Protein AF-A0A2V8REH4-F1 (afdb_monomer)

Radius of gyration: 30.04 Å; Cα contacts (8 Å, |Δi|>4): 243; chains: 1; bounding box: 52×35×110 Å

Mean predicted aligned error: 17.37 Å

Structure (mmCIF, N/CA/C/O backbone):
data_AF-A0A2V8REH4-F1
#
_entry.id   AF-A0A2V8REH4-F1
#
loop_
_atom_site.group_PDB
_atom_site.id
_atom_site.type_symbol
_atom_site.label_atom_id
_atom_site.label_alt_id
_atom_site.label_comp_id
_atom_site.label_asym_id
_atom_site.label_entity_id
_atom_site.label_seq_id
_atom_site.pdbx_PDB_ins_code
_atom_site.Cartn_x
_atom_site.Cartn_y
_atom_site.Cartn_z
_atom_site.occupancy
_atom_site.B_iso_or_equiv
_atom_site.auth_seq_id
_atom_site.auth_comp_id
_atom_site.auth_asym_id
_atom_site.auth_atom_id
_atom_site.pdbx_PDB_model_num
ATOM 1 N N . MET A 1 1 ? 18.907 20.338 0.419 1.00 55.88 1 MET A N 1
ATOM 2 C CA . MET A 1 1 ? 18.491 21.280 -0.651 1.00 55.88 1 MET A CA 1
ATOM 3 C C . MET A 1 1 ? 19.661 21.958 -1.366 1.00 55.88 1 MET A C 1
ATOM 5 O O . MET A 1 1 ? 19.654 21.938 -2.586 1.00 55.88 1 MET A O 1
ATOM 9 N N . LYS A 1 2 ? 20.664 22.532 -0.677 1.00 63.12 2 LYS A N 1
ATOM 10 C CA . LYS A 1 2 ? 21.789 23.219 -1.352 1.00 63.12 2 LYS A CA 1
ATOM 11 C C . LYS A 1 2 ? 22.634 22.291 -2.247 1.00 63.12 2 LYS A C 1
ATOM 13 O O . LYS A 1 2 ? 22.882 22.628 -3.396 1.00 63.12 2 LYS A O 1
ATOM 18 N N . GLU A 1 3 ? 22.959 21.090 -1.769 1.00 66.69 3 GLU A N 1
ATOM 19 C CA . GLU A 1 3 ? 23.756 20.107 -2.529 1.00 66.69 3 GLU A CA 1
ATOM 20 C C . GLU A 1 3 ? 23.045 19.586 -3.792 1.00 66.69 3 GLU A C 1
ATOM 22 O O . GLU A 1 3 ? 23.675 19.345 -4.818 1.00 66.69 3 GLU A O 1
ATOM 27 N N . THR A 1 4 ? 21.714 19.472 -3.759 1.00 69.62 4 THR A N 1
ATOM 28 C CA . THR A 1 4 ? 20.909 19.018 -4.904 1.00 69.62 4 THR A CA 1
ATOM 29 C C . THR A 1 4 ? 20.924 20.037 -6.046 1.00 69.62 4 THR A C 1
ATOM 31 O O . THR A 1 4 ? 21.003 19.665 -7.214 1.00 69.62 4 THR A O 1
ATOM 34 N N . VAL A 1 5 ? 20.881 21.333 -5.716 1.00 73.44 5 VAL A N 1
ATOM 35 C CA . VAL A 1 5 ? 20.917 22.419 -6.708 1.00 73.44 5 VAL A CA 1
ATOM 36 C C . VAL A 1 5 ? 22.293 22.504 -7.372 1.00 73.44 5 VAL A C 1
ATOM 38 O O . VAL A 1 5 ? 22.376 22.681 -8.586 1.00 73.44 5 VAL A O 1
ATOM 41 N N . GLU A 1 6 ? 23.371 22.314 -6.608 1.00 71.75 6 GLU A N 1
ATOM 42 C CA . GLU A 1 6 ? 24.739 22.310 -7.141 1.00 71.75 6 GLU A CA 1
ATOM 43 C C . GLU A 1 6 ? 24.958 21.160 -8.139 1.00 71.75 6 GLU A C 1
ATOM 45 O O . GLU A 1 6 ? 25.521 21.375 -9.215 1.00 71.75 6 GLU A O 1
ATOM 50 N N . TRP A 1 7 ? 24.418 19.972 -7.848 1.00 79.56 7 TRP A N 1
ATOM 51 C CA . TRP A 1 7 ? 24.477 18.823 -8.757 1.00 79.56 7 TRP A CA 1
ATOM 52 C C . TRP A 1 7 ? 23.720 19.051 -10.069 1.00 79.56 7 TRP A C 1
ATOM 54 O O . TRP A 1 7 ? 24.237 18.751 -11.147 1.00 79.56 7 TRP A O 1
ATOM 64 N N . ILE A 1 8 ? 22.515 19.624 -10.000 1.00 76.94 8 ILE A N 1
ATOM 65 C CA . ILE A 1 8 ? 21.709 19.931 -11.191 1.00 76.94 8 ILE A CA 1
ATOM 66 C C . ILE A 1 8 ? 22.435 20.946 -12.083 1.00 76.94 8 ILE A C 1
ATOM 68 O O . ILE A 1 8 ? 22.536 20.743 -13.295 1.00 76.94 8 ILE A O 1
ATOM 72 N N . CYS A 1 9 ? 22.998 22.003 -11.493 1.00 76.50 9 CYS A N 1
ATOM 73 C CA . CYS A 1 9 ? 23.773 23.002 -12.227 1.00 76.50 9 CYS A CA 1
ATOM 74 C C . CYS A 1 9 ? 25.009 22.392 -12.904 1.00 76.50 9 CYS A C 1
ATOM 76 O O . CYS A 1 9 ? 25.309 22.739 -14.048 1.00 76.50 9 CYS A O 1
ATOM 78 N N . PHE A 1 10 ? 25.697 21.457 -12.241 1.00 77.25 10 PHE A N 1
ATOM 79 C CA . PHE A 1 10 ? 26.863 20.780 -12.809 1.00 77.25 10 PHE A CA 1
ATOM 80 C C . PHE A 1 10 ? 26.495 19.902 -14.014 1.00 77.25 10 PHE A C 1
ATOM 82 O O . PHE A 1 10 ? 27.164 19.955 -15.047 1.00 77.25 10 PHE A O 1
ATOM 89 N N . VAL A 1 11 ? 25.393 19.148 -13.927 1.00 80.62 11 VAL A N 1
ATOM 90 C CA . VAL A 1 11 ? 24.914 18.290 -15.025 1.00 80.62 11 VAL A CA 1
ATOM 91 C C . VAL A 1 11 ? 24.470 19.124 -16.228 1.00 80.62 11 VAL A C 1
ATOM 93 O O . VAL A 1 11 ? 24.891 18.850 -17.353 1.00 80.62 11 VAL A O 1
ATOM 96 N N . ILE A 1 12 ? 23.674 20.174 -16.007 1.00 81.69 12 ILE A N 1
ATOM 97 C CA . ILE A 1 12 ? 23.216 21.062 -17.086 1.00 81.69 12 ILE A CA 1
ATOM 98 C C . ILE A 1 12 ? 24.411 21.776 -17.732 1.00 81.69 12 ILE A C 1
ATOM 100 O O . ILE A 1 12 ? 24.522 21.799 -18.959 1.00 81.69 12 ILE A O 1
ATOM 104 N N . GLY A 1 13 ? 25.337 22.301 -16.924 1.00 84.12 13 GLY A N 1
ATOM 105 C CA . GLY A 1 13 ? 26.559 22.939 -17.414 1.00 84.12 13 GLY A CA 1
ATOM 106 C C . GLY A 1 13 ? 27.416 21.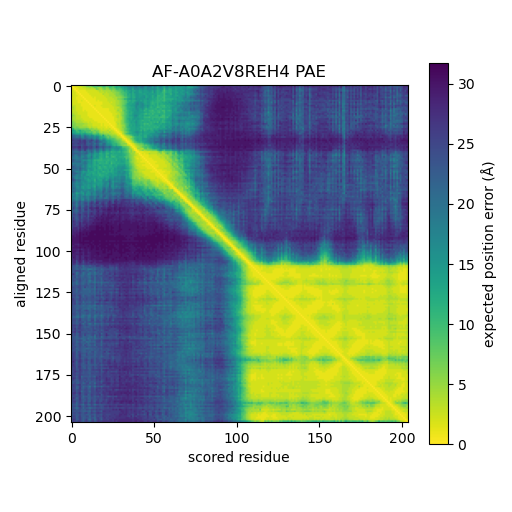994 -18.260 1.00 84.12 13 GLY A C 1
ATOM 107 O O . GLY A 1 13 ? 27.853 22.368 -19.349 1.00 84.12 13 GLY A O 1
ATOM 108 N N . GLY A 1 14 ? 27.587 20.745 -17.815 1.00 82.31 14 GLY A N 1
ATOM 109 C CA . GLY A 1 14 ? 28.322 19.717 -18.553 1.00 82.31 14 GLY A CA 1
ATOM 110 C C . GLY A 1 14 ? 27.699 19.390 -19.913 1.00 82.31 14 GLY A C 1
ATOM 111 O O . GLY A 1 14 ? 28.412 19.329 -20.916 1.00 82.31 14 GLY A O 1
ATOM 112 N N . ILE A 1 15 ? 26.369 19.249 -19.977 1.00 81.81 15 ILE A N 1
ATOM 113 C CA . ILE A 1 15 ? 25.643 18.982 -21.231 1.00 81.81 15 ILE A CA 1
ATOM 114 C C . ILE A 1 15 ? 25.803 20.148 -22.216 1.00 81.81 15 ILE A C 1
ATOM 116 O O . ILE A 1 15 ? 26.080 19.925 -23.398 1.00 81.81 15 ILE A O 1
ATOM 120 N N . LEU A 1 16 ? 25.677 21.391 -21.741 1.00 80.62 16 LEU A N 1
ATOM 121 C CA . LEU A 1 16 ? 25.817 22.577 -22.588 1.00 80.62 16 LEU A CA 1
ATOM 122 C C . LEU A 1 16 ? 27.232 22.695 -23.167 1.00 80.62 16 LEU A C 1
ATOM 124 O O . LEU A 1 16 ? 27.380 22.887 -24.375 1.00 80.62 16 LEU A O 1
ATOM 128 N N . ILE A 1 17 ? 28.270 22.492 -22.350 1.00 80.12 17 ILE A N 1
ATOM 129 C CA . ILE A 1 17 ? 29.665 22.516 -22.816 1.00 80.12 17 ILE A CA 1
ATOM 130 C C . ILE A 1 17 ? 29.908 21.409 -23.848 1.00 80.12 17 ILE A C 1
ATOM 132 O O . ILE A 1 17 ? 30.463 21.674 -24.916 1.00 80.12 17 ILE A O 1
ATOM 136 N N . LEU A 1 18 ? 29.443 20.186 -23.578 1.00 82.12 18 LEU A N 1
ATOM 137 C CA . LEU A 1 18 ? 29.606 19.058 -24.494 1.00 82.12 18 LEU A CA 1
ATOM 138 C C . LEU A 1 18 ? 28.933 19.326 -25.850 1.00 82.12 18 LEU A C 1
ATOM 140 O O . LEU A 1 18 ? 29.527 19.066 -26.898 1.00 82.12 18 LEU A O 1
ATOM 144 N N . SER A 1 19 ? 27.727 19.903 -25.842 1.00 79.81 19 SER A N 1
ATOM 145 C CA . SER A 1 19 ? 27.003 20.257 -27.068 1.00 79.81 19 SER A CA 1
ATOM 146 C C . SER A 1 19 ? 27.724 21.331 -27.896 1.00 79.81 19 SER A C 1
ATOM 148 O O . SER A 1 19 ? 27.814 21.207 -29.122 1.00 79.81 19 SER A O 1
ATOM 150 N N . ALA A 1 20 ? 28.322 22.336 -27.248 1.00 74.25 20 ALA A N 1
ATOM 151 C CA . ALA A 1 20 ? 29.109 23.370 -27.918 1.00 74.25 20 ALA A CA 1
ATOM 152 C C . ALA A 1 20 ? 30.390 22.798 -28.553 1.00 74.25 20 ALA A C 1
ATOM 154 O O . ALA A 1 20 ? 30.701 23.108 -29.706 1.00 74.25 20 ALA A O 1
ATOM 155 N N . VAL A 1 21 ? 31.097 21.914 -27.839 1.00 77.75 21 VAL A N 1
ATOM 156 C CA . VAL A 1 21 ? 32.306 21.239 -28.342 1.00 77.75 21 VAL A CA 1
ATOM 157 C C . VAL A 1 21 ? 31.979 20.349 -29.541 1.00 77.75 21 VAL A C 1
ATOM 159 O O . VAL A 1 21 ? 32.640 20.452 -30.575 1.00 77.75 21 VAL A O 1
ATOM 162 N N . LEU A 1 22 ? 30.925 19.531 -29.452 1.00 78.94 22 LEU A N 1
ATOM 163 C CA . LEU A 1 22 ? 30.465 18.696 -30.566 1.00 78.94 22 LEU A CA 1
ATOM 164 C C . LEU A 1 22 ? 30.119 19.548 -31.789 1.00 78.94 22 LEU A C 1
ATOM 166 O O . LEU A 1 22 ? 30.574 19.251 -32.892 1.00 78.94 22 LEU A O 1
ATOM 170 N N . THR A 1 23 ? 29.387 20.648 -31.596 1.00 74.81 23 THR A N 1
ATOM 171 C CA . THR A 1 23 ? 29.024 21.565 -32.687 1.00 74.81 23 THR A CA 1
ATOM 172 C C . THR A 1 23 ? 30.264 22.143 -33.370 1.00 74.81 23 THR A C 1
ATOM 174 O O . THR A 1 23 ? 30.321 22.186 -34.599 1.00 74.81 23 THR A O 1
ATOM 177 N N . HIS A 1 24 ? 31.288 22.530 -32.604 1.00 72.44 24 HIS A N 1
ATOM 178 C CA . HIS A 1 24 ? 32.550 23.015 -33.162 1.00 72.44 24 HIS A CA 1
ATOM 179 C C . HIS A 1 24 ? 33.311 21.936 -33.940 1.00 72.44 24 HIS A C 1
ATOM 181 O O . HIS A 1 24 ? 33.759 22.204 -35.054 1.00 72.44 24 HIS A O 1
ATOM 187 N N . ILE A 1 25 ? 33.410 20.715 -33.407 1.00 71.69 25 ILE A N 1
ATOM 188 C CA . ILE A 1 25 ? 34.081 19.593 -34.083 1.00 71.69 25 ILE A CA 1
ATOM 189 C C . ILE A 1 25 ? 33.375 19.252 -35.402 1.00 71.69 25 ILE A C 1
ATOM 191 O O . ILE A 1 25 ? 34.034 19.072 -36.428 1.00 71.69 25 ILE A O 1
ATOM 195 N N . PHE A 1 26 ? 32.040 19.217 -35.413 1.00 70.81 26 PHE A N 1
ATOM 196 C CA . PHE A 1 26 ? 31.277 18.977 -36.639 1.00 70.81 26 PHE A CA 1
ATOM 197 C C . PHE A 1 26 ? 31.441 20.112 -37.651 1.00 70.81 26 PHE A C 1
ATOM 199 O O . PHE A 1 26 ? 31.611 19.845 -38.837 1.00 70.81 26 PHE A O 1
ATOM 206 N N . LYS A 1 27 ? 31.458 21.373 -37.205 1.00 66.38 27 LYS A N 1
ATOM 207 C CA . LYS A 1 27 ? 31.633 22.528 -38.096 1.00 66.38 27 LYS A CA 1
ATOM 208 C C . LYS A 1 27 ? 33.024 22.562 -38.740 1.00 66.38 27 LYS A C 1
ATOM 210 O O . LYS A 1 27 ? 33.133 22.899 -39.914 1.00 66.38 27 LYS A O 1
ATOM 215 N N . ILE A 1 28 ? 34.064 22.165 -38.001 1.00 63.22 28 ILE A N 1
ATOM 216 C CA . ILE A 1 28 ? 35.443 22.083 -38.508 1.00 63.22 28 ILE A CA 1
ATOM 217 C C . ILE A 1 28 ? 35.589 20.937 -39.519 1.00 63.22 28 ILE A C 1
ATOM 219 O O . ILE A 1 28 ? 36.204 21.126 -40.564 1.00 63.22 28 ILE A O 1
ATOM 223 N N . ASN A 1 29 ? 34.977 19.778 -39.261 1.00 56.97 29 ASN A N 1
ATOM 224 C CA . ASN A 1 29 ? 35.096 18.617 -40.151 1.00 56.97 29 ASN A CA 1
ATOM 225 C C . ASN A 1 29 ? 34.167 18.665 -41.378 1.00 56.97 29 ASN A C 1
ATOM 227 O O . ASN A 1 29 ? 34.465 18.032 -42.386 1.00 56.97 29 ASN A O 1
ATOM 231 N N . LEU A 1 30 ? 33.059 19.414 -41.327 1.00 55.19 30 LEU A N 1
ATOM 232 C CA . LEU A 1 30 ? 32.113 19.542 -42.448 1.00 55.19 30 LEU A CA 1
ATOM 233 C C . LEU A 1 30 ? 32.359 20.787 -43.315 1.00 55.19 30 LEU A C 1
ATOM 235 O O . LEU A 1 30 ? 31.907 20.831 -44.455 1.00 55.19 30 LEU A O 1
ATOM 239 N N . GLY A 1 31 ? 33.099 21.784 -42.819 1.00 51.28 31 GLY A N 1
ATOM 240 C CA . GLY A 1 31 ? 33.379 23.029 -43.544 1.00 51.28 31 GLY A CA 1
ATOM 241 C C . GLY A 1 31 ? 34.386 22.918 -44.699 1.00 51.28 31 GLY A C 1
ATOM 242 O O . GLY A 1 31 ? 34.563 23.888 -45.427 1.00 51.28 31 GLY A O 1
ATOM 243 N N . GLY A 1 32 ? 35.044 21.766 -44.878 1.00 50.78 32 GLY A N 1
ATOM 244 C CA . GLY A 1 32 ? 36.052 21.548 -45.927 1.00 50.78 32 GLY A CA 1
ATOM 245 C C . GLY A 1 32 ? 35.587 20.718 -47.128 1.00 50.78 32 GLY A C 1
ATOM 246 O O . GLY A 1 32 ? 36.333 20.584 -48.093 1.00 50.78 32 GLY A O 1
ATOM 247 N N . ALA A 1 33 ? 34.377 20.157 -47.093 1.00 48.69 33 ALA A N 1
ATOM 248 C CA . ALA A 1 33 ? 33.877 19.257 -48.128 1.00 48.69 33 ALA A CA 1
ATOM 249 C C . ALA A 1 33 ? 32.530 19.759 -48.666 1.00 48.69 33 ALA A C 1
ATOM 251 O O . ALA A 1 33 ? 31.475 19.187 -48.402 1.00 48.69 33 ALA A O 1
ATOM 252 N N . SER A 1 34 ? 32.574 20.840 -49.448 1.00 49.34 34 SER A N 1
ATOM 253 C CA . SER A 1 34 ? 31.528 21.123 -50.433 1.00 49.34 34 SER A CA 1
ATOM 254 C C . SER A 1 34 ? 31.595 20.031 -51.500 1.00 49.34 34 SER A C 1
ATOM 256 O O . SER A 1 34 ? 32.315 20.166 -52.486 1.00 49.34 34 SER A O 1
ATOM 258 N N . VAL A 1 35 ? 30.901 18.919 -51.273 1.00 45.78 35 VAL A N 1
ATOM 259 C CA . VAL A 1 35 ? 30.751 17.852 -52.263 1.00 45.78 35 VAL A CA 1
ATOM 260 C C . VAL A 1 35 ? 29.263 17.688 -52.523 1.00 45.78 35 VAL A C 1
ATOM 262 O O . VAL A 1 35 ? 28.519 17.159 -51.696 1.00 45.78 35 VAL A O 1
ATOM 265 N N . GLU A 1 36 ? 28.836 18.185 -53.679 1.00 54.34 36 GLU A N 1
ATOM 266 C CA . GLU A 1 36 ? 27.576 17.846 -54.335 1.00 54.34 36 GLU A CA 1
ATOM 267 C C . GLU A 1 36 ? 27.530 16.322 -54.526 1.00 54.34 36 GLU A C 1
ATOM 269 O O . GLU A 1 36 ? 28.065 15.760 -55.475 1.00 54.34 36 GLU A O 1
ATOM 274 N N . GLY A 1 37 ? 26.988 15.630 -53.529 1.00 55.56 37 GLY A N 1
ATOM 275 C CA . GLY A 1 37 ? 27.060 14.173 -53.419 1.00 55.56 37 GLY A CA 1
ATOM 276 C C . GLY A 1 37 ? 26.722 13.724 -52.004 1.00 55.56 37 GLY A C 1
ATOM 277 O O . GLY A 1 37 ? 27.476 12.997 -51.364 1.00 55.56 37 GLY A O 1
ATOM 278 N N . GLN A 1 38 ? 25.616 14.252 -51.485 1.00 47.97 38 GLN A N 1
ATOM 279 C CA . GLN A 1 38 ? 25.158 14.151 -50.105 1.00 47.97 38 GLN A CA 1
ATOM 280 C C . GLN A 1 38 ? 24.982 12.682 -49.681 1.00 47.97 38 GLN A C 1
ATOM 282 O O . GLN A 1 38 ? 23.959 12.048 -49.941 1.00 47.97 38 GLN A O 1
ATOM 287 N N . SER A 1 39 ? 25.999 12.110 -49.029 1.00 56.59 39 SER A N 1
ATOM 288 C CA . SER A 1 39 ? 25.906 10.752 -48.502 1.00 56.59 39 SER A CA 1
ATOM 289 C C . SER A 1 39 ? 24.907 10.721 -47.339 1.00 56.59 39 SER A C 1
ATOM 291 O O . SER A 1 39 ? 25.071 11.393 -46.318 1.00 56.59 39 SER A O 1
ATOM 293 N N . ASN A 1 40 ? 23.874 9.887 -47.471 1.00 64.31 40 ASN A N 1
ATOM 294 C CA . ASN A 1 40 ? 22.871 9.590 -46.439 1.00 64.31 40 ASN A CA 1
ATOM 295 C C . ASN A 1 40 ? 23.470 9.107 -45.099 1.00 64.31 40 ASN A C 1
ATOM 297 O O . ASN A 1 40 ? 22.735 8.883 -44.141 1.00 64.31 40 ASN A O 1
ATOM 301 N N . LEU A 1 41 ? 24.784 8.893 -45.018 1.00 67.94 41 LEU A N 1
ATOM 302 C CA . LEU A 1 41 ? 25.461 8.344 -43.853 1.00 67.94 41 LEU A CA 1
ATOM 303 C C . LEU A 1 41 ? 25.670 9.397 -42.756 1.00 67.94 41 LEU A C 1
ATOM 305 O O . LEU A 1 41 ? 25.375 9.121 -41.596 1.00 67.94 41 LEU A O 1
ATOM 309 N N . GLY A 1 42 ? 26.095 10.616 -43.110 1.00 63.62 42 GLY A N 1
ATOM 310 C CA . GLY A 1 42 ? 26.334 11.684 -42.129 1.00 63.62 42 GLY A CA 1
ATOM 311 C C . GLY A 1 42 ? 25.056 12.089 -41.392 1.00 63.62 42 GLY A C 1
ATOM 312 O O . GLY A 1 42 ? 25.031 12.182 -40.168 1.00 63.62 42 GLY A O 1
ATOM 313 N N . GLN A 1 43 ? 23.955 12.219 -42.133 1.00 66.75 43 GLN A N 1
ATOM 314 C CA . GLN A 1 43 ? 22.652 12.575 -41.571 1.00 66.75 43 GLN A CA 1
ATOM 315 C C . GLN A 1 43 ? 22.071 11.451 -40.690 1.00 66.75 43 GLN A C 1
ATOM 317 O O . GLN A 1 43 ? 21.466 11.730 -39.656 1.00 66.75 43 GLN A O 1
ATOM 322 N N . LYS A 1 44 ? 22.323 10.178 -41.038 1.00 66.69 44 LYS A N 1
ATOM 323 C CA . LYS A 1 44 ? 21.941 9.014 -40.218 1.00 66.69 44 LYS A CA 1
ATOM 324 C C . LYS A 1 44 ? 22.737 8.921 -38.918 1.00 66.69 44 LYS A C 1
ATOM 326 O O . LYS A 1 44 ? 22.153 8.604 -37.887 1.00 66.69 44 LYS A O 1
ATOM 331 N N . ILE A 1 45 ? 24.036 9.225 -38.944 1.00 70.81 45 ILE A N 1
ATOM 332 C CA . ILE A 1 45 ? 24.876 9.221 -37.737 1.00 70.81 45 ILE A CA 1
ATOM 333 C C . ILE A 1 45 ? 24.439 10.334 -36.780 1.00 70.81 45 ILE A C 1
ATOM 335 O O . ILE A 1 45 ? 24.269 10.075 -35.591 1.00 70.81 45 ILE A O 1
ATOM 339 N N . VAL A 1 46 ? 24.173 11.544 -37.285 1.00 71.31 46 VAL A N 1
ATOM 340 C CA . VAL A 1 46 ? 23.676 12.654 -36.453 1.00 71.31 46 VAL A CA 1
ATOM 341 C C . VAL A 1 46 ? 22.319 12.314 -35.828 1.00 71.31 46 VAL A C 1
ATOM 343 O O . VAL A 1 46 ? 22.138 12.508 -34.628 1.00 71.31 46 VAL A O 1
ATOM 346 N N . ALA A 1 47 ? 21.387 11.745 -36.601 1.00 70.12 47 ALA A N 1
ATOM 347 C CA . ALA A 1 47 ? 20.083 11.326 -36.084 1.00 70.12 47 ALA A CA 1
ATOM 348 C C . ALA A 1 47 ? 20.197 10.211 -35.028 1.00 70.12 47 ALA A C 1
ATOM 350 O O . ALA A 1 47 ? 19.497 10.244 -34.017 1.00 70.12 47 ALA A O 1
ATOM 351 N N . PHE A 1 48 ? 21.106 9.252 -35.227 1.00 72.69 48 PHE A N 1
ATOM 352 C CA . PHE A 1 48 ? 21.359 8.175 -34.272 1.00 72.69 48 PHE A CA 1
ATOM 353 C C . PHE A 1 48 ? 21.934 8.708 -32.954 1.00 72.69 48 PHE A C 1
ATOM 355 O O . PHE A 1 48 ? 21.422 8.382 -31.886 1.00 72.69 48 PHE A O 1
ATOM 362 N N . VAL A 1 49 ? 22.946 9.580 -33.015 1.00 73.62 49 VAL A N 1
ATOM 363 C CA . VAL A 1 49 ? 23.558 10.180 -31.817 1.00 73.62 49 VAL A CA 1
ATOM 364 C C . VAL A 1 49 ? 22.550 11.052 -31.063 1.00 73.62 49 VAL A C 1
ATOM 366 O O . VAL A 1 49 ? 22.446 10.941 -29.843 1.00 73.62 49 VAL A O 1
ATOM 369 N N . ALA A 1 50 ? 21.751 11.858 -31.771 1.00 73.50 50 ALA A N 1
ATOM 370 C CA . ALA A 1 50 ? 20.690 12.651 -31.153 1.00 73.50 50 ALA A CA 1
ATOM 371 C C . ALA A 1 50 ? 19.641 11.761 -30.461 1.00 73.50 50 ALA A C 1
ATOM 373 O O . ALA A 1 50 ? 19.282 12.021 -29.313 1.00 73.50 50 ALA A O 1
ATOM 374 N N . GLY A 1 51 ? 19.204 10.676 -31.111 1.00 71.88 51 GLY A N 1
ATOM 375 C CA . GLY A 1 51 ? 18.260 9.717 -30.530 1.00 71.88 51 GLY A CA 1
ATOM 376 C C . GLY A 1 51 ? 18.774 9.078 -29.237 1.00 71.88 51 GLY A C 1
ATOM 377 O O . GLY A 1 51 ? 18.047 9.020 -28.248 1.00 71.88 51 GLY A O 1
ATOM 378 N N . TRP A 1 52 ? 20.046 8.670 -29.201 1.00 73.25 52 TRP A N 1
ATOM 379 C CA . TRP A 1 52 ? 20.652 8.085 -27.999 1.00 73.25 52 TRP A CA 1
ATOM 380 C C . TRP A 1 52 ? 20.795 9.080 -26.847 1.00 73.25 52 TRP A C 1
ATOM 382 O O . TRP A 1 52 ? 20.571 8.709 -25.696 1.00 73.25 52 TRP A O 1
ATOM 392 N N . ILE A 1 53 ? 21.098 10.347 -27.136 1.00 73.56 53 ILE A N 1
ATOM 393 C CA . ILE A 1 53 ? 21.132 11.400 -26.113 1.00 73.56 53 ILE A CA 1
ATOM 394 C C . ILE A 1 53 ? 19.741 11.583 -25.488 1.00 73.56 53 ILE A C 1
ATOM 396 O O . ILE A 1 53 ? 19.634 11.651 -24.266 1.00 73.56 53 ILE A O 1
ATOM 400 N N . PHE A 1 54 ? 18.669 11.577 -26.287 1.00 69.00 54 PHE A N 1
ATOM 401 C CA . PHE A 1 54 ? 17.299 11.647 -25.762 1.00 69.00 54 PHE A CA 1
ATOM 402 C C . PHE A 1 54 ? 16.923 10.435 -24.902 1.00 69.00 54 PHE A C 1
ATOM 404 O O . PHE A 1 54 ? 16.271 10.610 -23.874 1.00 69.00 54 PHE A O 1
ATOM 411 N N . VAL A 1 55 ? 17.357 9.225 -25.270 1.00 68.75 55 VAL A N 1
ATOM 412 C CA . VAL A 1 55 ? 17.125 8.012 -24.465 1.00 68.75 55 VAL A CA 1
ATOM 413 C C . VAL A 1 55 ? 17.869 8.081 -23.131 1.00 68.75 55 VAL A C 1
ATOM 415 O O . VAL A 1 55 ? 17.287 7.776 -22.092 1.00 68.75 55 VAL A O 1
ATOM 418 N N . LEU A 1 56 ? 19.127 8.528 -23.132 1.00 67.88 56 LEU A N 1
ATOM 419 C CA . LEU A 1 56 ? 19.919 8.662 -21.907 1.00 67.88 56 LEU A CA 1
ATOM 420 C C . LEU A 1 56 ? 19.355 9.746 -20.982 1.00 67.88 56 LEU A C 1
ATOM 422 O O . LEU A 1 56 ? 19.208 9.513 -19.785 1.00 67.88 56 LEU A O 1
ATOM 426 N N . ILE A 1 57 ? 18.969 10.899 -21.532 1.00 67.88 57 ILE A N 1
ATOM 427 C CA . ILE A 1 57 ? 18.334 11.975 -20.765 1.00 67.88 57 ILE A CA 1
ATOM 428 C C . ILE A 1 57 ? 16.975 11.504 -20.221 1.00 67.88 57 ILE A C 1
ATOM 430 O O . ILE A 1 57 ? 16.725 11.600 -19.021 1.00 67.88 57 ILE A O 1
ATOM 434 N N . GLY A 1 58 ? 16.116 10.924 -21.064 1.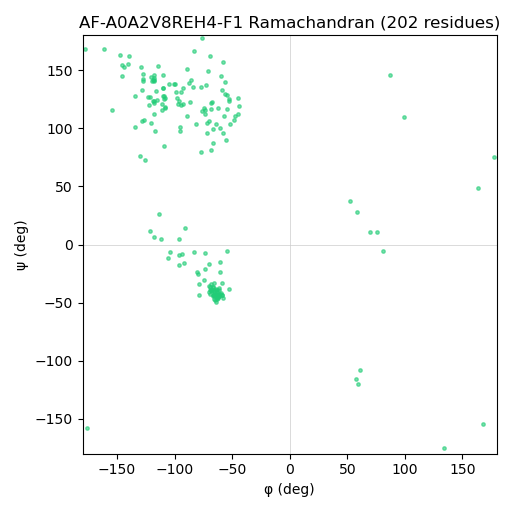00 60.22 58 GLY A N 1
ATOM 435 C CA . GLY A 1 58 ? 14.795 10.430 -20.665 1.00 60.22 58 GLY A CA 1
ATOM 436 C C . GLY A 1 58 ? 14.847 9.326 -19.603 1.00 60.22 58 GLY A C 1
ATOM 437 O O . GLY A 1 58 ? 14.026 9.331 -18.683 1.00 60.22 58 GLY A O 1
ATOM 438 N N . GLY A 1 59 ? 15.832 8.426 -19.685 1.00 59.66 59 GLY A N 1
ATOM 439 C CA . GLY A 1 59 ? 16.065 7.372 -18.696 1.00 59.66 59 GLY A CA 1
ATOM 440 C C . GLY A 1 59 ? 16.514 7.913 -17.337 1.00 59.66 59 GLY A C 1
ATOM 441 O O . GLY A 1 59 ? 16.021 7.459 -16.305 1.00 59.66 59 GLY A O 1
ATOM 442 N N . VAL A 1 60 ? 17.378 8.934 -17.320 1.00 59.09 60 VAL A N 1
ATOM 443 C CA . VAL A 1 60 ? 17.811 9.597 -16.078 1.00 59.09 60 VAL A CA 1
ATOM 444 C C . VAL A 1 60 ? 16.651 10.351 -15.417 1.00 59.09 60 VAL A C 1
ATOM 446 O O . VAL A 1 60 ? 16.488 10.264 -14.200 1.00 59.09 60 VAL A O 1
ATOM 449 N N . PHE A 1 61 ? 15.785 11.014 -16.193 1.00 56.03 61 PHE A N 1
ATOM 450 C CA . PHE A 1 61 ? 14.603 11.695 -15.649 1.00 56.03 61 PHE A CA 1
ATOM 451 C C . PHE A 1 61 ? 13.534 10.728 -15.112 1.00 56.03 61 PHE A C 1
ATOM 453 O O . PHE A 1 61 ? 12.947 11.007 -14.067 1.00 56.03 61 PHE A O 1
ATOM 460 N N . HIS A 1 62 ? 13.317 9.568 -15.744 1.00 53.09 62 HIS A N 1
ATOM 461 C CA . HIS A 1 62 ? 12.400 8.550 -15.205 1.00 53.09 62 HIS A CA 1
ATOM 462 C C . HIS A 1 62 ? 12.952 7.869 -13.943 1.00 53.09 62 HIS A C 1
ATOM 464 O O . HIS A 1 62 ? 12.190 7.587 -13.020 1.00 53.09 62 HIS A O 1
ATOM 470 N N . GLY A 1 63 ? 14.269 7.646 -13.864 1.00 50.38 63 GLY A N 1
ATOM 471 C CA . GLY A 1 63 ? 14.906 7.076 -12.672 1.00 50.38 63 GLY A CA 1
ATOM 472 C C . GLY A 1 63 ? 14.903 8.026 -11.468 1.00 50.38 63 GLY A C 1
ATOM 473 O O . GLY A 1 63 ? 14.589 7.611 -10.354 1.00 50.38 63 GLY A O 1
ATOM 474 N N . LEU A 1 64 ? 15.197 9.313 -11.684 1.00 48.25 64 LEU A N 1
ATOM 475 C CA . LEU A 1 64 ? 15.210 10.319 -10.613 1.00 48.25 64 LEU A CA 1
ATOM 476 C C . LEU A 1 64 ? 13.805 10.728 -10.154 1.00 48.25 64 LEU A C 1
ATOM 478 O O . LEU A 1 64 ? 13.625 11.023 -8.975 1.00 48.25 64 LEU A O 1
ATOM 482 N N . GLY A 1 65 ? 12.799 10.690 -11.037 1.00 48.44 65 GLY A N 1
ATOM 483 C CA . GLY A 1 65 ? 11.406 10.968 -10.669 1.00 48.44 65 GLY A CA 1
ATOM 484 C C . GLY A 1 65 ? 10.864 10.023 -9.590 1.00 48.44 65 GLY A C 1
ATOM 485 O O . GLY A 1 65 ? 10.106 10.457 -8.728 1.00 48.44 65 GLY A O 1
ATOM 486 N N . MET A 1 66 ? 11.318 8.764 -9.573 1.00 51.12 66 MET A N 1
ATOM 487 C CA . MET A 1 66 ? 10.970 7.819 -8.504 1.00 51.12 66 MET A CA 1
ATOM 488 C C . MET A 1 66 ? 11.802 8.012 -7.229 1.00 51.12 66 MET A C 1
ATOM 490 O O . MET A 1 66 ? 11.318 7.704 -6.147 1.00 51.12 66 MET A O 1
ATOM 494 N N . TYR A 1 67 ? 13.015 8.566 -7.316 1.00 48.47 67 TYR A N 1
ATOM 495 C CA . TYR A 1 67 ? 13.861 8.808 -6.140 1.00 48.47 67 TYR A CA 1
ATOM 496 C C . TYR A 1 67 ? 13.460 10.062 -5.350 1.00 48.47 67 TYR A C 1
ATOM 498 O O . TYR A 1 67 ? 13.549 10.067 -4.125 1.00 48.47 67 TYR A O 1
ATOM 506 N N . ILE A 1 68 ? 12.976 11.115 -6.017 1.00 47.81 68 ILE A N 1
ATOM 507 C CA . ILE A 1 68 ? 12.591 12.369 -5.342 1.00 47.81 68 ILE A CA 1
ATOM 508 C C . ILE A 1 68 ? 11.275 12.210 -4.554 1.00 47.81 68 ILE A C 1
ATOM 510 O O . ILE A 1 68 ? 11.047 12.935 -3.588 1.00 47.81 68 ILE A O 1
ATOM 514 N N . ALA A 1 69 ? 10.447 11.212 -4.881 1.00 46.72 69 ALA A N 1
ATOM 515 C CA . ALA A 1 69 ? 9.259 10.876 -4.093 1.00 46.72 69 ALA A CA 1
ATOM 516 C C . ALA A 1 69 ? 9.584 10.238 -2.723 1.00 46.72 69 ALA A C 1
ATOM 518 O O . ALA A 1 69 ? 8.725 10.236 -1.844 1.00 46.72 69 ALA A O 1
ATOM 519 N N . TYR A 1 70 ? 10.809 9.735 -2.511 1.00 48.72 70 TYR A N 1
ATOM 520 C CA . TYR A 1 70 ? 11.183 9.020 -1.283 1.00 48.72 70 TYR A CA 1
ATOM 521 C C . TYR A 1 70 ? 11.775 9.897 -0.169 1.00 48.72 70 TYR A C 1
ATOM 523 O O . TYR A 1 70 ? 11.816 9.448 0.973 1.00 48.72 70 TYR A O 1
ATOM 531 N N . ASP A 1 71 ? 12.208 11.133 -0.448 1.00 39.53 71 ASP A N 1
ATOM 532 C CA . ASP A 1 71 ? 13.027 11.914 0.502 1.00 39.53 71 ASP A CA 1
ATOM 533 C C . ASP A 1 71 ? 12.333 13.172 1.057 1.00 39.53 71 ASP A C 1
ATOM 535 O O . ASP A 1 71 ? 12.957 14.168 1.417 1.00 39.53 71 ASP A O 1
ATOM 539 N N . SER A 1 72 ? 11.000 13.175 1.108 1.00 46.03 72 SER A N 1
ATOM 540 C CA . SER A 1 72 ? 10.226 14.292 1.662 1.00 46.03 72 SER A CA 1
ATOM 541 C C . SER A 1 72 ? 9.194 13.807 2.665 1.00 46.03 72 SER A C 1
ATOM 543 O O . SER A 1 72 ? 8.012 13.765 2.340 1.00 46.03 72 SER A O 1
ATOM 545 N N . ARG A 1 73 ? 9.647 13.457 3.880 1.00 45.03 73 ARG A N 1
ATOM 546 C CA . ARG A 1 73 ? 8.919 13.618 5.163 1.00 45.03 73 ARG A CA 1
ATOM 547 C C . ARG A 1 73 ? 9.733 13.037 6.331 1.00 45.03 73 ARG A C 1
ATOM 549 O O . ARG A 1 73 ? 9.389 12.012 6.907 1.00 45.03 73 ARG A O 1
ATOM 556 N N . SER A 1 74 ? 10.780 13.742 6.763 1.00 43.06 74 SER A N 1
ATOM 557 C CA . SER A 1 74 ? 11.221 13.634 8.160 1.00 43.06 74 SER A CA 1
ATOM 558 C C . SER A 1 74 ? 10.254 14.456 9.023 1.00 43.06 74 SER A C 1
ATOM 560 O O . SER A 1 74 ? 10.518 15.617 9.343 1.00 43.06 74 SER A O 1
ATOM 562 N N . ILE A 1 75 ? 9.079 13.900 9.331 1.00 46.03 75 ILE A N 1
ATOM 563 C CA . ILE A 1 75 ? 8.172 14.523 10.297 1.00 46.03 75 ILE A CA 1
ATOM 564 C C . ILE A 1 75 ? 8.750 14.292 11.692 1.00 46.03 75 ILE A C 1
ATOM 566 O O . ILE A 1 75 ? 8.936 13.172 12.160 1.00 46.03 75 ILE A O 1
ATOM 570 N N . GLN A 1 76 ? 9.072 15.420 12.304 1.00 42.59 76 GLN A N 1
ATOM 571 C CA . GLN A 1 76 ? 9.495 15.632 13.676 1.00 42.59 76 GLN A CA 1
ATOM 572 C C . GLN A 1 76 ? 8.613 14.836 14.664 1.00 42.59 76 GLN A C 1
ATOM 574 O O . GLN A 1 76 ? 7.392 14.994 14.626 1.00 42.59 76 GLN A O 1
ATOM 579 N N . PRO A 1 77 ? 9.183 14.003 15.560 1.00 45.88 77 PRO A N 1
ATOM 580 C CA . PRO A 1 77 ? 8.401 13.307 16.574 1.00 45.88 77 PRO A CA 1
ATOM 581 C C . PRO A 1 77 ? 7.742 14.329 17.504 1.00 45.88 77 PRO A C 1
ATOM 583 O O . PRO A 1 77 ? 8.419 15.098 18.190 1.00 45.88 77 PRO A O 1
ATOM 586 N N . SER A 1 78 ? 6.413 14.348 17.511 1.00 54.22 78 SER A N 1
ATOM 587 C CA . SER A 1 78 ? 5.613 15.111 18.462 1.00 54.22 78 SER A CA 1
ATOM 588 C C . SER A 1 78 ? 5.931 14.666 19.888 1.00 54.22 78 SER A C 1
ATOM 590 O O . SER A 1 78 ? 5.990 13.472 20.179 1.00 54.22 78 SER A O 1
ATOM 592 N N . ALA A 1 79 ? 6.144 15.656 20.752 1.00 45.94 79 ALA A N 1
ATOM 593 C CA . ALA A 1 79 ? 6.536 15.517 22.141 1.00 45.94 79 ALA A CA 1
ATOM 594 C C . ALA A 1 79 ? 5.750 14.423 22.881 1.00 45.94 79 ALA A C 1
ATOM 596 O O . ALA A 1 79 ? 4.536 14.498 23.059 1.00 45.94 79 ALA A O 1
ATOM 597 N N . GLN A 1 80 ? 6.486 13.427 23.361 1.00 47.50 80 GLN A N 1
ATOM 598 C CA . GLN A 1 80 ? 6.026 12.460 24.340 1.00 47.50 80 GLN A CA 1
ATOM 599 C C . GLN A 1 80 ? 5.791 13.207 25.660 1.00 47.50 80 GLN A C 1
ATOM 601 O O . GLN A 1 80 ? 6.735 13.524 26.385 1.00 47.50 80 GLN A O 1
ATOM 606 N N . THR A 1 81 ? 4.531 13.540 25.954 1.00 47.50 81 THR A N 1
ATOM 607 C CA . THR A 1 81 ? 4.111 14.050 27.264 1.00 47.50 81 THR A CA 1
ATOM 608 C C . THR A 1 81 ? 4.414 12.984 28.309 1.00 47.50 81 THR A C 1
ATOM 610 O O . THR A 1 81 ? 3.708 11.989 28.458 1.00 47.50 81 THR A O 1
ATOM 613 N N . ASN A 1 82 ? 5.528 13.195 28.997 1.00 50.03 82 ASN A N 1
ATOM 614 C CA . ASN A 1 82 ? 6.016 12.378 30.087 1.00 50.03 82 ASN A CA 1
ATOM 615 C C . ASN A 1 82 ? 5.099 12.621 31.298 1.00 50.03 82 ASN A C 1
ATOM 617 O O . ASN A 1 82 ? 5.233 13.622 32.001 1.00 50.03 82 ASN A O 1
ATOM 621 N N . ALA A 1 83 ? 4.107 11.752 31.493 1.00 48.31 83 ALA A N 1
ATOM 622 C CA . ALA A 1 83 ? 3.300 11.746 32.704 1.00 48.31 83 ALA A CA 1
ATOM 623 C C . ALA A 1 83 ? 4.185 11.311 33.883 1.00 48.31 83 ALA A C 1
ATOM 625 O O . ALA A 1 83 ? 4.800 10.245 33.855 1.00 48.31 83 ALA A O 1
ATOM 626 N N . GLN A 1 84 ? 4.275 12.169 34.900 1.00 55.88 84 GLN A N 1
ATOM 627 C CA . GLN A 1 84 ? 5.038 11.932 36.124 1.00 55.88 84 GLN A CA 1
ATOM 628 C C . GLN A 1 84 ? 4.600 10.634 36.827 1.00 55.88 84 GLN A C 1
ATOM 630 O O . GLN A 1 84 ? 3.399 10.398 36.975 1.00 55.88 84 GLN A O 1
ATOM 635 N N . PRO A 1 85 ? 5.534 9.836 37.372 1.00 52.34 85 PRO A N 1
ATOM 636 C CA . PRO A 1 85 ? 5.193 8.841 38.375 1.00 52.34 85 PRO A CA 1
ATOM 637 C C . PRO A 1 85 ? 4.956 9.539 39.722 1.00 52.34 85 PRO A C 1
ATOM 639 O O . PRO A 1 85 ? 5.868 10.114 40.315 1.00 52.34 85 PRO A O 1
ATOM 642 N N . PHE A 1 86 ? 3.721 9.480 40.217 1.00 52.72 86 PHE A N 1
ATOM 643 C CA . PHE A 1 86 ? 3.391 9.842 41.593 1.00 52.72 86 PHE A CA 1
ATOM 644 C C . PHE A 1 86 ? 3.945 8.747 42.520 1.00 52.72 86 PHE A C 1
ATOM 646 O O . PHE A 1 86 ? 3.406 7.643 42.582 1.00 52.72 86 PHE A O 1
ATOM 653 N N . GLN A 1 87 ? 5.053 9.023 43.210 1.00 51.91 87 GLN A N 1
ATOM 654 C CA . GLN A 1 87 ? 5.530 8.183 44.308 1.00 51.91 87 GLN A CA 1
ATOM 655 C C . GLN A 1 87 ? 4.751 8.539 45.576 1.00 51.91 87 GLN A C 1
ATOM 657 O O . GLN A 1 87 ? 5.019 9.552 46.215 1.00 51.91 87 GLN A O 1
ATOM 662 N N . ALA A 1 88 ? 3.801 7.686 45.951 1.00 48.12 88 ALA A N 1
ATOM 663 C CA . ALA A 1 88 ? 3.269 7.653 47.305 1.00 48.12 88 ALA A CA 1
ATOM 664 C C . ALA A 1 88 ? 4.029 6.577 48.093 1.00 48.12 88 ALA A C 1
ATOM 666 O O . ALA A 1 88 ? 3.740 5.387 47.993 1.00 48.12 88 ALA A O 1
ATOM 667 N N . THR A 1 89 ? 5.034 6.995 48.860 1.00 55.06 89 THR A N 1
ATOM 668 C CA . THR A 1 89 ? 5.584 6.205 49.966 1.00 55.06 89 THR A CA 1
ATOM 669 C C . THR A 1 89 ? 4.594 6.229 51.125 1.00 55.06 89 THR A C 1
ATOM 671 O O . THR A 1 89 ? 4.390 7.273 51.742 1.00 55.06 89 THR A O 1
ATOM 674 N N . GLY A 1 90 ? 3.999 5.079 51.427 1.00 46.91 90 GLY A N 1
ATOM 675 C CA . GLY A 1 90 ? 3.189 4.850 52.618 1.00 46.91 90 GLY A CA 1
ATOM 676 C C . GLY A 1 90 ? 3.206 3.365 52.962 1.00 46.91 90 GLY A C 1
ATOM 677 O O . GLY A 1 90 ? 2.787 2.542 52.155 1.00 46.91 90 GLY A O 1
ATOM 678 N N . ASN A 1 91 ? 3.775 3.053 54.122 1.00 60.25 91 ASN A N 1
ATOM 679 C CA . ASN A 1 91 ? 4.009 1.715 54.654 1.00 60.25 91 ASN A CA 1
ATOM 680 C C . ASN A 1 91 ? 2.713 0.975 55.054 1.00 60.25 91 ASN A C 1
ATOM 682 O O . ASN A 1 91 ? 1.693 1.597 55.337 1.00 60.25 91 ASN A O 1
ATOM 686 N N . ASP A 1 92 ? 2.871 -0.348 55.181 1.00 49.50 92 ASP A N 1
ATOM 687 C CA . ASP A 1 92 ? 2.154 -1.294 56.056 1.00 49.50 92 ASP A CA 1
ATOM 688 C C . ASP A 1 92 ? 0.994 -2.171 55.512 1.00 49.50 92 ASP A C 1
ATOM 690 O O . ASP A 1 92 ? -0.148 -1.758 55.349 1.00 49.50 92 ASP A O 1
ATOM 694 N N . ALA A 1 93 ? 1.339 -3.470 55.432 1.00 54.72 93 ALA A N 1
ATOM 695 C CA . ALA A 1 93 ? 0.566 -4.684 55.749 1.00 54.72 93 ALA A CA 1
ATOM 696 C C . ALA A 1 93 ? -0.357 -5.359 54.692 1.00 54.72 93 ALA A C 1
ATOM 698 O O . ALA A 1 93 ? -0.950 -4.710 53.832 1.00 54.72 93 ALA A O 1
ATOM 699 N N . PRO A 1 94 ? -0.461 -6.714 54.722 1.00 58.91 94 PRO A N 1
ATOM 700 C CA . PRO A 1 94 ? -0.859 -7.529 53.581 1.00 58.91 94 PRO A CA 1
ATOM 701 C C . PRO A 1 94 ? -2.360 -7.836 53.597 1.00 58.91 94 PRO A C 1
ATOM 703 O O . PRO A 1 94 ? -2.827 -8.751 54.270 1.00 58.91 94 PRO A O 1
ATOM 706 N N . GLY A 1 95 ? -3.114 -7.107 52.785 1.00 46.91 95 GLY A N 1
ATOM 707 C CA . GLY A 1 95 ? -4.458 -7.491 52.371 1.00 46.91 95 GLY A CA 1
ATOM 708 C C . GLY A 1 95 ? -4.463 -7.685 50.865 1.00 46.91 95 GLY A C 1
ATOM 709 O O . GLY A 1 95 ? -4.555 -6.713 50.122 1.00 46.91 95 GLY A O 1
ATOM 710 N N . ARG A 1 96 ? -4.348 -8.931 50.389 1.00 56.28 96 ARG A N 1
ATOM 711 C CA . ARG A 1 96 ? -4.615 -9.265 48.983 1.00 56.28 96 ARG A CA 1
ATOM 712 C C . ARG A 1 96 ? -6.121 -9.098 48.759 1.00 56.28 96 ARG A C 1
ATOM 714 O O . ARG A 1 96 ? -6.888 -10.049 48.851 1.00 56.28 96 ARG A O 1
ATOM 721 N N . VAL A 1 97 ? -6.548 -7.859 48.537 1.00 52.81 97 VAL A N 1
ATOM 722 C CA . VAL A 1 97 ? -7.875 -7.550 48.019 1.00 52.81 97 VAL A CA 1
ATOM 723 C C . VAL A 1 97 ? -7.849 -8.008 46.571 1.00 52.81 97 VAL A C 1
ATOM 725 O O . VAL A 1 97 ? -7.163 -7.414 45.739 1.00 52.81 97 VAL A O 1
ATOM 728 N N . SER A 1 98 ? -8.525 -9.121 46.290 1.00 55.44 98 SER A N 1
ATOM 729 C CA . SER A 1 98 ? -8.832 -9.550 44.931 1.00 55.44 98 SER A CA 1
ATOM 730 C C . SER A 1 98 ? -9.482 -8.367 44.221 1.00 55.44 98 SER A C 1
ATOM 732 O O . SER A 1 98 ? -10.628 -8.023 44.510 1.00 55.44 98 SER A O 1
ATOM 734 N N . SER A 1 99 ? -8.719 -7.688 43.360 1.00 57.84 99 SER A N 1
ATOM 735 C CA . SER A 1 99 ? -9.294 -6.691 42.464 1.00 57.84 99 SER A CA 1
ATOM 736 C C . SER A 1 99 ? -10.386 -7.398 41.666 1.00 57.84 99 SER A C 1
ATOM 738 O O . SER A 1 99 ? -10.114 -8.481 41.143 1.00 57.84 99 SER A O 1
ATOM 740 N N . PRO A 1 100 ? -11.605 -6.842 41.595 1.00 66.06 100 PRO A N 1
ATOM 741 C CA . PRO A 1 100 ? -12.626 -7.354 40.698 1.00 66.06 100 PRO A CA 1
ATOM 742 C C . PRO A 1 100 ? -12.014 -7.430 39.303 1.00 66.06 100 PRO A C 1
ATOM 744 O O . PRO A 1 100 ? -11.456 -6.430 38.843 1.00 66.06 100 PRO A O 1
ATOM 747 N N . ASP A 1 101 ? -12.064 -8.609 38.678 1.00 58.72 101 ASP A N 1
ATOM 748 C CA . ASP A 1 101 ? -11.650 -8.803 37.291 1.00 58.72 101 ASP A CA 1
ATOM 749 C C . ASP A 1 101 ? -12.231 -7.657 36.466 1.00 58.72 101 ASP A C 1
ATOM 751 O O . ASP A 1 101 ? -13.453 -7.505 36.356 1.00 58.72 101 ASP A O 1
ATOM 755 N N . ALA A 1 102 ? -11.351 -6.787 35.963 1.00 60.19 102 ALA A N 1
ATOM 756 C CA . ALA A 1 102 ? -11.770 -5.677 35.130 1.00 60.19 102 ALA A CA 1
ATOM 757 C C . ALA A 1 102 ? -12.597 -6.273 33.982 1.00 60.19 102 ALA A C 1
ATOM 759 O O . ALA A 1 102 ? -12.128 -7.230 33.354 1.00 60.19 102 ALA A O 1
ATOM 760 N N . PRO A 1 103 ? -13.815 -5.763 33.714 1.00 60.03 103 PRO A N 1
ATOM 761 C CA . PRO A 1 103 ? -14.672 -6.333 32.688 1.00 60.03 103 PRO A CA 1
ATOM 762 C C . PRO A 1 103 ? -13.868 -6.402 31.397 1.00 60.03 103 PRO A C 1
ATOM 764 O O . PRO A 1 103 ? -13.291 -5.394 30.974 1.00 60.03 103 PRO A O 1
ATOM 767 N N . ALA A 1 104 ? -13.770 -7.607 30.827 1.00 60.41 104 ALA A N 1
ATOM 768 C CA . ALA A 1 104 ? -13.083 -7.844 29.571 1.00 60.41 104 ALA A CA 1
ATOM 769 C C . ALA A 1 104 ? -13.590 -6.800 28.577 1.00 60.41 104 ALA A C 1
ATOM 771 O O . ALA A 1 104 ? -14.755 -6.842 28.177 1.00 60.41 104 ALA A O 1
ATOM 772 N N . ARG A 1 105 ? -12.753 -5.801 28.258 1.00 57.78 105 ARG A N 1
ATOM 773 C CA . ARG A 1 105 ? -13.127 -4.750 27.313 1.00 57.78 105 ARG A CA 1
ATOM 774 C C . ARG A 1 105 ? -13.487 -5.467 26.027 1.00 57.78 105 ARG A C 1
ATOM 776 O O . ARG A 1 105 ? -12.611 -6.062 25.398 1.00 57.78 105 ARG A O 1
ATOM 783 N N . SER A 1 106 ? -14.774 -5.443 25.691 1.00 59.97 106 SER A N 1
ATOM 784 C CA . SER A 1 106 ? -15.272 -5.868 24.393 1.00 59.97 106 SER A CA 1
ATOM 785 C C . SER A 1 106 ? -14.386 -5.193 23.356 1.00 59.97 106 SER A C 1
ATOM 787 O O . SER A 1 106 ? -14.364 -3.963 23.279 1.00 59.97 106 SER A O 1
ATOM 789 N N . ARG A 1 107 ? -13.564 -5.977 22.650 1.00 69.81 107 ARG A N 1
ATOM 790 C CA . ARG A 1 107 ? -12.747 -5.455 21.557 1.00 69.81 107 ARG A CA 1
ATOM 791 C C . ARG A 1 107 ? -13.741 -4.988 20.510 1.00 69.81 107 ARG A C 1
ATOM 793 O O . ARG A 1 107 ? -14.385 -5.813 19.873 1.00 69.81 107 ARG A O 1
ATOM 800 N N . GLU A 1 108 ? -13.924 -3.678 20.424 1.00 76.81 108 GLU A N 1
ATOM 801 C CA . GLU A 1 108 ? -14.771 -3.056 19.419 1.00 76.81 108 GLU A CA 1
ATOM 802 C C . GLU A 1 108 ? -14.300 -3.548 18.047 1.00 76.81 108 GLU A C 1
ATOM 804 O O . GLU A 1 108 ? -13.136 -3.365 17.678 1.00 76.81 108 GLU A O 1
ATOM 809 N N . SER A 1 109 ? -15.169 -4.274 17.343 1.00 83.19 109 SER A N 1
ATOM 810 C CA . SER A 1 109 ? -14.882 -4.737 15.992 1.00 83.19 109 SER A CA 1
ATOM 811 C C . SER A 1 109 ? -14.988 -3.541 15.059 1.00 83.19 109 SER A C 1
ATOM 813 O O . SER A 1 109 ? -16.073 -2.977 14.918 1.00 83.19 109 SER A O 1
ATOM 815 N N . VAL A 1 110 ? -13.878 -3.157 14.435 1.00 94.06 110 VAL A N 1
ATOM 816 C CA . VAL A 1 110 ? -13.861 -2.077 13.448 1.00 94.06 110 VAL A CA 1
ATOM 817 C C . VAL A 1 110 ? -13.996 -2.673 12.052 1.00 94.06 110 VAL A C 1
ATOM 819 O O . VAL A 1 110 ? -13.303 -3.631 11.704 1.00 94.06 110 VAL A O 1
ATOM 822 N N . GLU A 1 111 ? -14.915 -2.113 11.272 1.00 96.12 111 GLU A N 1
ATOM 823 C CA . GLU A 1 111 ? -15.127 -2.464 9.871 1.00 96.12 111 GLU A CA 1
ATOM 824 C C . GLU A 1 111 ? -14.296 -1.527 8.990 1.00 96.12 111 GLU A C 1
ATOM 826 O O . GLU A 1 111 ? -14.470 -0.309 9.031 1.00 96.12 111 GLU A O 1
ATOM 831 N N . ILE A 1 112 ? -13.392 -2.097 8.195 1.00 97.38 112 ILE A N 1
ATOM 832 C CA . ILE A 1 112 ? -12.483 -1.357 7.310 1.00 97.38 112 ILE A CA 1
ATOM 833 C C . ILE A 1 112 ? -12.626 -1.748 5.836 1.00 97.38 112 ILE A C 1
ATOM 835 O O . ILE A 1 112 ? -11.787 -1.360 5.024 1.00 97.38 112 ILE A O 1
ATOM 839 N N . SER A 1 113 ? -13.663 -2.502 5.456 1.00 98.06 113 SER A N 1
ATOM 840 C CA . SER A 1 113 ? -13.925 -2.767 4.036 1.00 98.06 113 SER A CA 1
ATOM 841 C C . SER A 1 113 ? -14.159 -1.469 3.257 1.00 98.06 113 SER A C 1
ATOM 843 O O . SER A 1 113 ? -14.752 -0.512 3.769 1.00 98.06 113 SER A O 1
ATOM 845 N N . GLY A 1 114 ? -13.709 -1.453 2.004 1.00 97.94 114 GLY A N 1
ATOM 846 C CA . GLY A 1 114 ? -13.818 -0.307 1.103 1.00 97.94 114 GLY A CA 1
ATOM 847 C C . GLY A 1 114 ? -12.518 -0.015 0.365 1.00 97.94 114 GLY A C 1
ATOM 848 O O . GLY A 1 114 ? -11.542 -0.762 0.476 1.00 97.94 114 GLY A O 1
ATOM 849 N N . ASP A 1 115 ? -12.519 1.078 -0.389 1.00 98.25 115 ASP A N 1
ATOM 850 C CA . ASP A 1 115 ? -11.337 1.568 -1.087 1.00 98.25 115 ASP A CA 1
ATOM 851 C C . ASP A 1 115 ? -10.604 2.589 -0.198 1.00 98.25 115 ASP A C 1
ATOM 853 O O . ASP A 1 115 ? -11.211 3.463 0.418 1.00 98.25 115 ASP A O 1
ATOM 857 N N . TRP A 1 116 ? -9.284 2.455 -0.110 1.00 98.19 116 TRP A N 1
ATOM 858 C CA . TRP A 1 116 ? -8.406 3.292 0.707 1.00 98.19 116 TRP A CA 1
ATOM 859 C C . TRP A 1 116 ? -7.283 3.851 -0.154 1.00 98.19 116 TRP A C 1
ATOM 861 O O . TRP A 1 116 ? -6.735 3.138 -0.990 1.00 98.19 116 TRP A O 1
ATOM 871 N N . ARG A 1 117 ? -6.901 5.108 0.045 1.00 97.75 117 ARG A N 1
ATOM 872 C CA . ARG A 1 117 ? -5.792 5.752 -0.661 1.00 97.75 117 ARG A CA 1
ATOM 873 C C . ARG A 1 117 ? -4.624 5.970 0.281 1.00 97.75 117 ARG A C 1
ATOM 875 O O . ARG A 1 117 ? -4.795 6.588 1.323 1.00 97.75 117 ARG A O 1
ATOM 882 N N . SER A 1 118 ? -3.439 5.517 -0.098 1.00 95.31 118 SER A N 1
ATOM 883 C CA . SER A 1 118 ? -2.198 5.824 0.616 1.00 95.31 118 SER A CA 1
ATOM 884 C C . SER A 1 118 ? -1.607 7.175 0.213 1.00 95.31 118 SER A C 1
ATOM 886 O O . SER A 1 118 ? -1.943 7.754 -0.824 1.00 95.31 118 SER A O 1
ATOM 888 N N . SER A 1 119 ? -0.649 7.657 1.006 1.00 91.81 119 SER A N 1
ATOM 889 C CA . SER A 1 119 ? 0.096 8.891 0.734 1.00 91.81 119 SER A CA 1
ATOM 890 C C . SER A 1 119 ? 0.901 8.885 -0.572 1.00 91.81 119 SER A C 1
ATOM 892 O O . SER A 1 119 ? 1.172 9.953 -1.116 1.00 91.81 119 SER A O 1
ATOM 894 N N . ASP A 1 120 ? 1.265 7.713 -1.092 1.00 89.44 120 ASP A N 1
ATOM 895 C CA . ASP A 1 120 ? 1.946 7.527 -2.381 1.00 89.44 120 ASP A CA 1
ATOM 896 C C . ASP A 1 120 ? 0.965 7.316 -3.556 1.00 89.44 120 ASP A C 1
ATOM 898 O O . ASP A 1 120 ? 1.368 6.974 -4.665 1.00 89.44 120 ASP A O 1
ATOM 902 N N . SER A 1 121 ? -0.326 7.604 -3.344 1.00 92.38 121 SER A N 1
ATOM 903 C CA . SER A 1 121 ? -1.398 7.579 -4.353 1.00 92.38 121 SER A CA 1
ATOM 904 C C . SER A 1 121 ? -1.807 6.194 -4.867 1.00 92.38 121 SER A C 1
ATOM 906 O O . SER A 1 121 ? -2.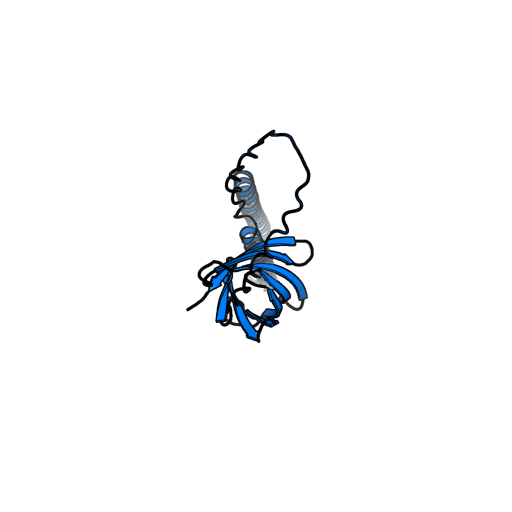595 6.109 -5.815 1.00 92.38 121 SER A O 1
ATOM 908 N N . PHE A 1 122 ? -1.348 5.105 -4.247 1.00 94.62 122 PHE A N 1
ATOM 909 C CA . PHE A 1 122 ? -1.927 3.786 -4.502 1.00 94.62 122 PHE A CA 1
ATOM 910 C C . PHE A 1 122 ? -3.324 3.693 -3.888 1.00 94.62 122 PHE A C 1
ATOM 912 O O . PHE A 1 122 ? -3.638 4.326 -2.879 1.00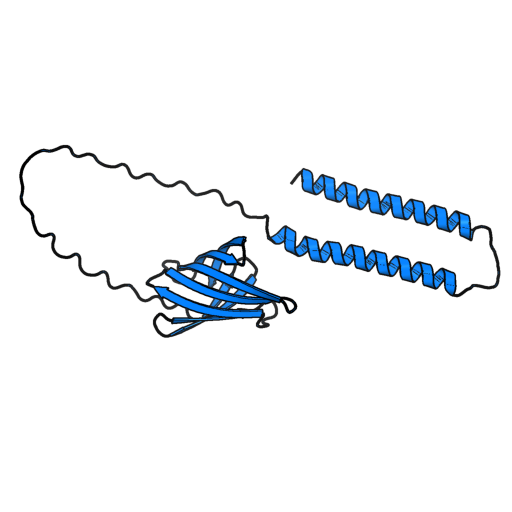 94.62 122 PHE A O 1
ATOM 919 N N . THR A 1 123 ? -4.184 2.903 -4.527 1.00 97.75 123 THR A N 1
ATOM 920 C CA . THR A 1 123 ? -5.519 2.594 -4.008 1.00 97.75 123 THR A CA 1
ATOM 921 C C . THR A 1 123 ? -5.562 1.137 -3.571 1.00 97.75 123 THR A C 1
ATOM 923 O O . THR A 1 123 ? -5.220 0.248 -4.342 1.00 97.75 123 THR A O 1
ATOM 926 N N . TYR A 1 124 ? -5.993 0.883 -2.345 1.00 97.69 124 TYR A N 1
ATOM 927 C CA . TYR A 1 124 ? -6.106 -0.434 -1.739 1.00 97.69 124 TYR A CA 1
ATOM 928 C C . TYR A 1 124 ? -7.578 -0.767 -1.563 1.00 97.69 124 TYR A C 1
ATOM 930 O O . TYR A 1 124 ? -8.280 -0.112 -0.795 1.00 97.69 124 TYR A O 1
ATOM 938 N N . ARG A 1 125 ? -8.048 -1.803 -2.253 1.00 98.44 125 ARG A N 1
ATOM 939 C CA . ARG A 1 125 ? -9.397 -2.332 -2.053 1.00 98.44 125 ARG A CA 1
ATOM 940 C C . ARG A 1 125 ? -9.365 -3.389 -0.970 1.00 98.44 125 ARG A C 1
ATOM 942 O O . ARG A 1 125 ? -8.816 -4.468 -1.183 1.00 98.44 125 ARG A O 1
ATOM 949 N N . ILE A 1 126 ? -9.953 -3.087 0.181 1.00 98.31 126 ILE A N 1
ATOM 950 C CA . ILE A 1 126 ? -10.001 -3.985 1.332 1.00 98.31 126 ILE A CA 1
ATOM 951 C C . ILE A 1 126 ? -11.340 -4.719 1.350 1.00 98.31 126 ILE A C 1
ATOM 953 O O . ILE A 1 126 ? -12.406 -4.106 1.357 1.00 98.31 126 ILE A O 1
ATOM 957 N N . THR A 1 127 ? -11.278 -6.048 1.406 1.00 98.38 127 THR A N 1
ATOM 958 C CA . THR A 1 127 ? -12.419 -6.911 1.732 1.00 98.38 127 THR A CA 1
ATOM 959 C C . THR A 1 127 ? -12.182 -7.548 3.093 1.00 98.38 127 THR A C 1
ATOM 961 O O . THR A 1 127 ? -11.197 -8.269 3.272 1.00 98.38 127 THR A O 1
ATOM 964 N N . GLN A 1 128 ? -13.081 -7.314 4.046 1.00 97.62 128 GLN A N 1
ATOM 965 C CA . GLN A 1 128 ? -13.008 -7.891 5.384 1.00 97.62 128 GLN A CA 1
ATOM 966 C C . GLN A 1 128 ? -14.024 -9.025 5.554 1.00 97.62 128 GLN A C 1
ATOM 968 O O . GLN A 1 128 ? -15.172 -8.958 5.124 1.00 97.62 128 GLN A O 1
ATOM 973 N N . THR A 1 129 ? -13.604 -10.113 6.193 1.00 97.44 129 THR A N 1
ATOM 974 C CA . THR A 1 129 ? -14.486 -11.199 6.629 1.00 97.44 129 THR A CA 1
ATOM 975 C C . THR A 1 129 ? -14.123 -11.562 8.061 1.00 97.44 129 THR A C 1
ATOM 977 O O . THR A 1 129 ? -13.145 -12.270 8.317 1.00 97.44 129 THR A O 1
ATOM 980 N N . ARG A 1 130 ? -14.921 -11.072 9.018 1.00 93.94 130 ARG A N 1
ATOM 981 C CA . ARG A 1 130 ? -14.596 -11.100 10.455 1.00 93.94 130 ARG A CA 1
ATOM 982 C C . ARG A 1 130 ? -13.270 -10.370 10.714 1.00 93.94 130 ARG A C 1
ATOM 984 O O . ARG A 1 130 ? -13.179 -9.176 10.464 1.00 93.94 130 ARG A O 1
ATOM 991 N N . ASN A 1 131 ? -12.248 -11.091 11.174 1.00 95.88 131 ASN A N 1
ATOM 992 C CA . ASN A 1 131 ? -10.921 -10.539 11.444 1.00 95.88 131 ASN A CA 1
ATOM 993 C C . ASN A 1 131 ? -9.954 -10.741 10.276 1.00 95.88 131 ASN A C 1
ATOM 995 O O . ASN A 1 131 ? -8.845 -10.225 10.339 1.00 95.88 131 ASN A O 1
ATOM 999 N N . ALA A 1 132 ? -10.322 -11.514 9.252 1.00 97.69 132 ALA A N 1
ATOM 1000 C CA . ALA A 1 132 ? -9.481 -11.731 8.082 1.00 97.69 132 ALA A CA 1
ATOM 1001 C C . ALA A 1 132 ? -9.707 -10.615 7.061 1.00 97.69 132 ALA A C 1
ATOM 1003 O O . ALA A 1 132 ? -10.843 -10.190 6.849 1.00 97.69 132 ALA A O 1
ATOM 1004 N N . ILE A 1 133 ? -8.632 -10.173 6.414 1.00 98.06 133 ILE A N 1
ATOM 1005 C CA . ILE A 1 133 ? -8.675 -9.141 5.374 1.00 98.06 133 ILE A CA 1
ATOM 1006 C C . ILE A 1 133 ? -7.970 -9.633 4.114 1.00 98.06 133 ILE A C 1
ATOM 1008 O O . ILE A 1 133 ? -6.939 -10.308 4.185 1.00 98.06 133 ILE A O 1
ATOM 1012 N N . LYS A 1 134 ? -8.530 -9.266 2.966 1.00 98.44 134 LYS A N 1
ATOM 1013 C CA . LYS A 1 134 ? -7.911 -9.374 1.648 1.00 98.44 134 LYS A CA 1
ATOM 1014 C C . LYS A 1 134 ? -7.766 -7.971 1.071 1.00 98.44 134 LYS A C 1
ATOM 1016 O O . LYS A 1 134 ? -8.651 -7.141 1.264 1.00 98.44 134 LYS A O 1
ATOM 1021 N N . VAL A 1 135 ? -6.659 -7.726 0.384 1.00 98.25 135 VAL A N 1
ATOM 1022 C CA . VAL A 1 135 ? -6.328 -6.438 -0.219 1.00 98.25 135 VAL A CA 1
ATOM 1023 C C . VAL A 1 135 ? -5.968 -6.636 -1.681 1.00 98.25 135 VAL A C 1
ATOM 1025 O O . VAL A 1 135 ? -5.146 -7.495 -1.982 1.00 98.25 135 VAL A O 1
ATOM 1028 N N . ASP A 1 136 ? -6.531 -5.815 -2.561 1.00 98.19 136 ASP A N 1
ATOM 1029 C CA . ASP A 1 136 ? -6.033 -5.635 -3.925 1.00 98.19 136 ASP A CA 1
ATOM 1030 C C . ASP A 1 136 ? -5.386 -4.242 -4.029 1.00 98.19 136 ASP A C 1
ATOM 1032 O O . ASP A 1 136 ? -6.011 -3.236 -3.686 1.00 98.19 136 ASP A O 1
ATOM 1036 N N . CYS A 1 137 ? -4.133 -4.175 -4.482 1.00 97.12 137 CYS A N 1
ATOM 1037 C CA . CYS A 1 137 ? -3.376 -2.930 -4.633 1.00 97.12 137 CYS A CA 1
ATOM 1038 C C . CYS A 1 137 ? -3.482 -2.440 -6.078 1.00 97.12 137 CYS A C 1
ATOM 1040 O O . CYS A 1 137 ? -3.100 -3.150 -7.010 1.00 97.12 137 CYS A O 1
ATOM 1042 N N . MET A 1 138 ? -3.949 -1.213 -6.275 1.00 97.00 138 MET A N 1
ATOM 1043 C CA . MET A 1 138 ? -4.152 -0.593 -7.579 1.00 97.00 138 MET A CA 1
ATOM 1044 C C . MET A 1 138 ? -3.273 0.645 -7.738 1.00 97.00 138 MET A C 1
ATOM 1046 O O . MET A 1 138 ? -3.110 1.434 -6.806 1.00 97.00 138 MET A O 1
ATOM 1050 N N . ASN A 1 139 ? -2.717 0.827 -8.934 1.00 94.94 139 ASN A N 1
ATOM 1051 C CA . ASN A 1 139 ? -2.014 2.058 -9.285 1.00 94.94 139 ASN A CA 1
ATOM 1052 C C . ASN A 1 139 ? -3.004 3.201 -9.589 1.00 94.94 139 ASN A C 1
ATOM 1054 O O . ASN A 1 139 ? -4.220 3.010 -9.624 1.00 94.94 139 ASN A O 1
ATOM 1058 N N . VAL A 1 140 ? -2.473 4.390 -9.880 1.00 91.94 140 VAL A N 1
ATOM 1059 C CA . VAL A 1 140 ? -3.266 5.586 -10.229 1.00 91.94 140 VAL A CA 1
ATOM 1060 C C . VAL A 1 140 ? -4.145 5.427 -11.480 1.00 91.94 140 VAL A C 1
ATOM 1062 O O . VAL A 1 140 ? -5.053 6.223 -11.694 1.00 91.94 140 VAL A O 1
ATOM 1065 N N . TYR A 1 141 ? -3.900 4.401 -12.300 1.00 93.75 141 TYR A N 1
ATOM 1066 C CA . TYR A 1 141 ? -4.690 4.070 -13.490 1.00 93.75 141 TYR A CA 1
ATOM 1067 C C . TYR A 1 141 ? -5.753 2.990 -13.219 1.00 93.75 141 TYR A C 1
ATOM 1069 O O . TYR A 1 141 ? -6.400 2.521 -14.154 1.00 93.75 141 TYR A O 1
ATOM 1077 N N . GLY A 1 142 ? -5.919 2.557 -11.963 1.00 92.88 142 GLY A N 1
ATOM 1078 C CA . GLY A 1 142 ? -6.875 1.519 -11.567 1.00 92.88 142 GLY A CA 1
ATOM 1079 C C . GLY A 1 142 ? -6.449 0.093 -11.932 1.00 92.88 142 GLY A C 1
ATOM 1080 O O . GLY A 1 142 ? -7.254 -0.831 -11.844 1.00 92.88 142 GLY A O 1
ATOM 1081 N N . GLN A 1 143 ? -5.199 -0.115 -12.352 1.00 94.94 143 GLN A N 1
ATOM 1082 C CA . GLN A 1 143 ? -4.687 -1.449 -12.659 1.00 94.94 143 GLN A CA 1
ATOM 1083 C C . GLN A 1 143 ? -4.213 -2.131 -11.382 1.00 94.94 143 GLN A C 1
ATOM 1085 O O . GLN A 1 143 ? -3.490 -1.521 -10.593 1.00 94.94 143 GLN A O 1
ATOM 1090 N N . VAL A 1 144 ? -4.563 -3.406 -11.212 1.00 95.56 144 VAL A N 1
ATOM 1091 C CA . VAL A 1 144 ? -4.064 -4.220 -10.100 1.00 95.56 144 VAL A CA 1
ATOM 1092 C C . VAL A 1 144 ? -2.571 -4.473 -10.296 1.00 95.56 144 VAL A C 1
ATOM 1094 O O . VAL A 1 144 ? -2.148 -5.103 -11.263 1.00 95.56 144 VAL A O 1
ATOM 1097 N N . VAL A 1 145 ? -1.782 -3.963 -9.361 1.00 95.81 145 VAL A N 1
ATOM 1098 C CA . VAL A 1 145 ? -0.318 -4.058 -9.314 1.00 95.81 145 VAL A CA 1
ATOM 1099 C C . VAL A 1 145 ? 0.157 -4.810 -8.078 1.00 95.81 145 VAL A C 1
ATOM 1101 O O . VAL A 1 145 ? 1.352 -4.880 -7.819 1.00 95.81 145 VAL A O 1
ATOM 1104 N N . GLY A 1 146 ? -0.758 -5.380 -7.301 1.00 96.50 146 GLY A N 1
ATOM 1105 C CA . GLY A 1 146 ? -0.431 -6.189 -6.142 1.00 96.50 146 GLY A CA 1
ATOM 1106 C C . GLY A 1 146 ? -1.667 -6.749 -5.465 1.00 96.50 146 GLY A C 1
ATOM 1107 O O . GLY A 1 146 ? -2.790 -6.338 -5.753 1.00 96.50 146 GLY A O 1
ATOM 1108 N N . ASP A 1 147 ? -1.441 -7.677 -4.552 1.00 98.00 147 ASP A N 1
ATOM 1109 C CA . ASP A 1 147 ? -2.474 -8.249 -3.699 1.00 98.00 147 ASP A CA 1
ATOM 1110 C C . ASP A 1 147 ? -1.896 -8.602 -2.330 1.00 98.00 147 ASP A C 1
ATOM 1112 O O . ASP A 1 147 ? -0.679 -8.667 -2.139 1.00 98.00 147 ASP A O 1
ATOM 1116 N N . GLY A 1 148 ? -2.764 -8.797 -1.349 1.00 97.69 148 GLY A N 1
ATOM 1117 C CA . GLY A 1 148 ? -2.347 -9.107 0.001 1.00 97.69 148 GLY A CA 1
ATOM 1118 C C . GLY A 1 148 ? -3.437 -9.718 0.855 1.00 97.69 148 GLY A C 1
ATOM 1119 O O . GLY A 1 148 ? -4.624 -9.733 0.527 1.00 97.69 148 GLY A O 1
ATOM 1120 N N . THR A 1 149 ? -3.004 -10.221 2.000 1.00 98.56 149 THR A N 1
ATOM 1121 C CA . THR A 1 149 ? -3.882 -10.775 3.028 1.00 98.56 149 THR A CA 1
ATOM 1122 C C . THR A 1 149 ? -3.397 -10.347 4.399 1.00 98.56 149 THR A C 1
ATOM 1124 O O . THR A 1 149 ? -2.253 -9.919 4.571 1.00 98.56 149 THR A O 1
ATOM 1127 N N . GLY A 1 150 ? -4.261 -10.450 5.398 1.00 97.88 150 GLY A N 1
ATOM 1128 C CA . GLY A 1 150 ? -3.881 -10.085 6.746 1.00 97.88 150 GLY A CA 1
ATOM 1129 C C . GLY A 1 150 ? -4.956 -10.352 7.776 1.00 97.88 150 GLY A C 1
ATOM 1130 O O . GLY A 1 150 ? -5.892 -11.127 7.559 1.00 97.88 150 GLY A O 1
ATOM 1131 N N . SER A 1 151 ? -4.845 -9.635 8.888 1.00 97.75 151 SER A N 1
ATOM 1132 C CA . SER A 1 151 ? -5.848 -9.645 9.941 1.00 97.75 151 SER A CA 1
ATOM 1133 C C . SER A 1 151 ? -5.990 -8.296 10.630 1.00 97.75 151 SER A C 1
ATOM 1135 O O . SER A 1 151 ? -5.010 -7.559 10.745 1.00 97.75 151 SER A O 1
ATOM 1137 N N . ILE A 1 152 ? -7.166 -8.043 11.192 1.00 97.00 152 ILE A N 1
ATOM 1138 C CA . ILE A 1 152 ? -7.419 -6.946 12.124 1.00 97.00 152 ILE A CA 1
ATOM 1139 C C . ILE A 1 152 ? -7.660 -7.491 13.540 1.00 97.00 152 ILE A C 1
ATOM 1141 O O . ILE A 1 152 ? -8.376 -8.474 13.730 1.00 97.00 152 ILE A O 1
ATOM 1145 N N . ASP A 1 153 ? -7.035 -6.861 14.537 1.00 95.38 153 ASP A N 1
ATOM 1146 C CA . ASP A 1 153 ? -7.283 -7.106 15.961 1.00 95.38 153 ASP A CA 1
ATOM 1147 C C . ASP A 1 153 ? -7.560 -5.773 16.671 1.00 95.38 153 ASP A C 1
ATOM 1149 O O . ASP A 1 153 ? -6.663 -4.943 16.857 1.00 95.38 153 ASP A O 1
ATOM 1153 N N . GLY A 1 154 ? -8.830 -5.541 17.013 1.00 94.44 154 GLY A N 1
ATOM 1154 C CA . GLY A 1 154 ? -9.323 -4.237 17.454 1.00 94.44 154 GLY A CA 1
ATOM 1155 C C . GLY A 1 154 ? -9.136 -3.188 16.358 1.00 94.44 154 GLY A C 1
ATOM 1156 O O . GLY A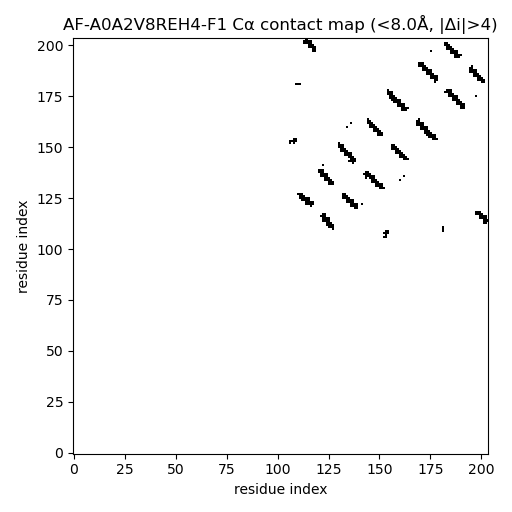 1 154 ? -9.817 -3.219 15.341 1.00 94.44 154 GLY A O 1
ATOM 1157 N N . ARG A 1 155 ? -8.180 -2.278 16.561 1.00 96.44 155 ARG A N 1
ATOM 1158 C CA . ARG A 1 155 ? -7.817 -1.214 15.607 1.00 96.44 155 ARG A CA 1
ATOM 1159 C C . ARG A 1 155 ? -6.432 -1.406 14.990 1.00 96.44 155 ARG A C 1
ATOM 1161 O O . ARG A 1 155 ? -5.963 -0.535 14.271 1.00 96.44 155 ARG A O 1
ATOM 1168 N N . THR A 1 156 ? -5.756 -2.519 15.273 1.00 97.25 156 THR A N 1
ATOM 1169 C CA . THR A 1 156 ? -4.458 -2.824 14.667 1.00 97.25 156 THR A CA 1
ATOM 1170 C C . THR A 1 156 ? -4.649 -3.756 13.479 1.00 97.25 156 THR A C 1
ATOM 1172 O O . THR A 1 156 ? -5.120 -4.882 13.628 1.00 97.25 156 THR A O 1
ATOM 1175 N N . VAL A 1 157 ? -4.214 -3.307 12.310 1.00 97.81 157 VAL A N 1
ATOM 1176 C CA . VAL A 1 157 ? -4.195 -4.062 11.059 1.00 97.81 157 VAL A CA 1
ATOM 1177 C C . VAL A 1 157 ? -2.793 -4.617 10.837 1.00 97.81 157 VAL A C 1
ATOM 1179 O O . VAL A 1 157 ? -1.801 -3.897 10.943 1.00 97.81 157 VAL A O 1
ATOM 1182 N N . LYS A 1 158 ? -2.700 -5.908 10.525 1.00 98.19 158 LYS A N 1
ATOM 1183 C CA . LYS A 1 158 ? -1.471 -6.569 10.077 1.00 98.19 158 LYS A CA 1
ATOM 1184 C C . LYS A 1 158 ? -1.698 -7.091 8.674 1.00 98.19 158 LYS A C 1
ATOM 1186 O O . LYS A 1 158 ? -2.622 -7.872 8.476 1.00 98.19 158 LYS A O 1
ATOM 1191 N N . LEU A 1 159 ? -0.861 -6.689 7.733 1.00 97.81 159 LEU A N 1
ATOM 1192 C CA . LEU A 1 159 ? -0.987 -7.037 6.323 1.00 97.81 159 LEU A CA 1
ATOM 1193 C C . LEU A 1 159 ? 0.314 -7.623 5.799 1.00 97.81 159 LEU A C 1
ATOM 1195 O O . LEU A 1 159 ? 1.401 -7.223 6.201 1.00 97.81 159 LEU A O 1
ATOM 1199 N N . THR A 1 160 ? 0.194 -8.552 4.865 1.00 97.81 160 THR A N 1
ATOM 1200 C CA . THR A 1 160 ? 1.271 -8.982 3.984 1.00 97.81 160 THR A CA 1
ATOM 1201 C C . THR A 1 160 ? 0.806 -8.759 2.557 1.00 97.81 160 THR A C 1
ATOM 1203 O O . THR A 1 160 ? -0.216 -9.306 2.148 1.00 97.81 160 THR A O 1
ATOM 1206 N N . VAL A 1 161 ? 1.544 -7.938 1.822 1.00 96.62 161 VAL A N 1
ATOM 1207 C CA . VAL A 1 161 ? 1.238 -7.512 0.454 1.00 96.62 161 VAL A CA 1
ATOM 1208 C C . VAL A 1 161 ? 2.362 -7.932 -0.479 1.00 96.62 161 VAL A C 1
ATOM 1210 O O . VAL A 1 161 ? 3.531 -7.924 -0.107 1.00 96.62 161 VAL A O 1
ATOM 1213 N N . THR A 1 162 ? 2.008 -8.307 -1.698 1.00 95.75 162 THR A N 1
ATOM 1214 C CA . THR A 1 162 ? 2.929 -8.609 -2.789 1.00 95.75 162 THR A CA 1
ATOM 1215 C C . THR A 1 162 ? 2.651 -7.637 -3.920 1.00 95.75 162 THR A C 1
ATOM 1217 O O . THR A 1 162 ? 1.533 -7.571 -4.41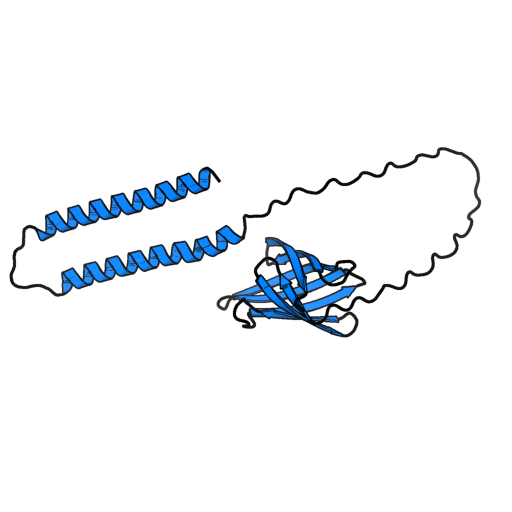8 1.00 95.75 162 THR A O 1
ATOM 1220 N N . PHE A 1 163 ? 3.669 -6.897 -4.339 1.00 93.31 163 PHE A N 1
ATOM 1221 C CA . PHE A 1 163 ? 3.617 -5.981 -5.470 1.00 93.31 163 PHE A CA 1
ATOM 1222 C C . PHE A 1 163 ? 4.251 -6.623 -6.707 1.00 93.31 163 PHE A C 1
ATOM 1224 O O . PHE A 1 163 ? 5.312 -7.248 -6.625 1.00 93.31 163 PHE A O 1
ATOM 1231 N N . TYR A 1 164 ? 3.609 -6.433 -7.856 1.00 91.88 164 TYR A N 1
ATOM 1232 C CA . TYR A 1 164 ? 4.018 -6.871 -9.187 1.00 91.88 164 TYR A CA 1
ATOM 1233 C C . TYR A 1 164 ? 4.445 -5.648 -10.005 1.00 91.88 164 TYR A C 1
ATOM 1235 O O . TYR A 1 164 ? 3.656 -5.065 -10.747 1.00 91.88 164 TYR A O 1
ATOM 1243 N N . LEU A 1 165 ? 5.702 -5.234 -9.860 1.00 82.75 165 LEU A N 1
ATOM 1244 C CA . LEU A 1 165 ? 6.232 -4.042 -10.524 1.00 82.75 165 LEU A CA 1
ATOM 1245 C C . LEU A 1 165 ? 7.198 -4.462 -11.627 1.00 82.75 165 LEU A C 1
ATOM 1247 O O . LEU A 1 165 ? 8.231 -5.068 -11.353 1.00 82.75 165 LEU A O 1
ATOM 1251 N N . ASN A 1 166 ? 6.872 -4.140 -12.882 1.00 83.94 166 ASN A N 1
ATOM 1252 C CA . ASN A 1 166 ? 7.739 -4.376 -14.046 1.00 83.94 166 ASN A CA 1
ATOM 1253 C C . ASN A 1 166 ? 8.248 -5.830 -14.169 1.00 83.94 166 ASN A C 1
ATOM 1255 O O . ASN A 1 166 ? 9.398 -6.069 -14.529 1.00 83.94 166 ASN A O 1
ATOM 1259 N N . GLY A 1 167 ? 7.403 -6.810 -13.834 1.00 83.38 167 GLY A N 1
ATOM 1260 C CA . GLY A 1 167 ? 7.756 -8.236 -13.858 1.00 83.38 167 GLY A CA 1
ATOM 1261 C C . GLY A 1 167 ? 8.532 -8.733 -12.631 1.00 83.38 167 GLY A C 1
ATOM 1262 O O . GLY A 1 167 ? 8.721 -9.940 -12.490 1.00 83.38 167 GLY A O 1
ATOM 1263 N N . ALA A 1 168 ? 8.928 -7.845 -11.718 1.00 87.50 168 ALA A N 1
ATOM 1264 C CA . ALA A 1 168 ? 9.491 -8.207 -10.424 1.00 87.50 168 ALA A CA 1
ATOM 1265 C C . ALA A 1 168 ? 8.391 -8.364 -9.363 1.00 87.50 168 ALA A C 1
ATOM 1267 O O . ALA A 1 168 ? 7.339 -7.723 -9.422 1.00 87.50 168 ALA A O 1
ATOM 1268 N N . ARG A 1 169 ? 8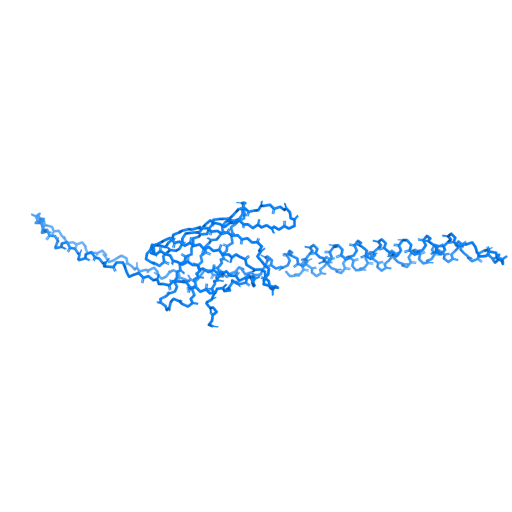.660 -9.221 -8.373 1.00 91.31 169 ARG A N 1
ATOM 1269 C CA . ARG A 1 169 ? 7.817 -9.411 -7.189 1.00 91.31 169 ARG A CA 1
ATOM 1270 C C . ARG A 1 169 ? 8.518 -8.831 -5.971 1.00 91.31 169 ARG A C 1
ATOM 1272 O O . ARG A 1 169 ? 9.645 -9.225 -5.679 1.00 91.31 169 ARG A O 1
ATOM 1279 N N . ALA A 1 170 ? 7.845 -7.938 -5.258 1.00 91.75 170 ALA A N 1
ATOM 1280 C CA . ALA A 1 170 ? 8.309 -7.400 -3.985 1.00 91.75 170 ALA A CA 1
ATOM 1281 C C . ALA A 1 170 ? 7.271 -7.701 -2.906 1.00 91.75 170 ALA A C 1
ATOM 1283 O O . ALA A 1 170 ? 6.097 -7.388 -3.075 1.00 91.75 170 ALA A O 1
ATOM 1284 N N . GLN A 1 171 ? 7.695 -8.316 -1.804 1.00 95.00 171 GLN A N 1
ATOM 1285 C CA . GLN A 1 171 ? 6.816 -8.593 -0.673 1.00 95.00 171 GLN A CA 1
ATOM 1286 C C . GLN A 1 171 ? 7.023 -7.542 0.415 1.00 95.00 171 GLN A C 1
ATOM 1288 O O . GLN A 1 171 ? 8.159 -7.163 0.719 1.00 95.00 171 GLN A O 1
ATOM 1293 N N . GLY A 1 172 ? 5.918 -7.096 1.00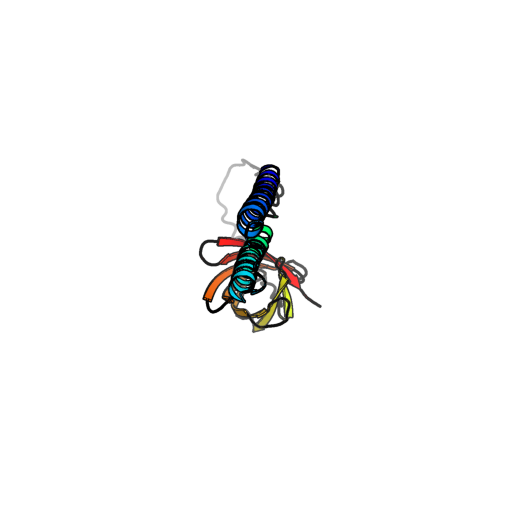3 1.00 94.44 172 GLY A N 1
ATOM 1294 C CA . GLY A 1 172 ? 5.895 -6.189 2.129 1.00 94.44 172 GLY A CA 1
ATOM 1295 C C . GLY A 1 172 ? 5.021 -6.679 3.277 1.00 94.44 172 GLY A C 1
ATOM 1296 O O . GLY A 1 172 ? 4.067 -7.430 3.080 1.00 94.44 172 GLY A O 1
ATOM 1297 N N . SER A 1 173 ? 5.356 -6.246 4.487 1.00 96.69 173 SER A N 1
ATOM 1298 C CA . SER A 1 173 ? 4.595 -6.482 5.711 1.00 96.69 173 SER A CA 1
ATOM 1299 C C . SER A 1 173 ? 4.248 -5.147 6.347 1.00 96.69 173 SER A C 1
ATOM 1301 O O . SER A 1 173 ? 5.136 -4.335 6.587 1.00 96.69 173 SER A O 1
ATOM 1303 N N . CYS A 1 174 ? 2.974 -4.913 6.630 1.00 97.19 174 CYS A N 1
ATOM 1304 C CA . CYS A 1 174 ? 2.497 -3.671 7.221 1.00 97.19 174 CYS A CA 1
ATOM 1305 C C . CYS A 1 174 ? 1.858 -3.917 8.580 1.00 97.19 174 CYS A C 1
ATOM 1307 O O . CYS A 1 174 ? 1.140 -4.899 8.788 1.00 97.19 174 CYS A O 1
ATOM 1309 N N . ARG A 1 175 ? 2.072 -2.973 9.493 1.00 98.06 175 ARG A N 1
ATOM 1310 C CA . ARG A 1 175 ? 1.348 -2.861 10.753 1.00 98.06 175 ARG A CA 1
ATOM 1311 C C . ARG A 1 175 ? 0.790 -1.452 10.866 1.00 98.06 175 ARG A C 1
ATOM 1313 O O . ARG A 1 175 ? 1.543 -0.515 11.117 1.00 98.06 175 ARG A O 1
ATOM 1320 N N . LEU A 1 176 ? -0.520 -1.337 10.692 1.00 98.00 176 LEU A N 1
ATOM 1321 C CA . LEU A 1 176 ? -1.253 -0.075 10.665 1.00 98.00 176 LEU A CA 1
ATOM 1322 C C . LEU A 1 176 ? -2.197 0.012 11.866 1.00 98.00 176 LEU A C 1
ATOM 1324 O O . LEU A 1 176 ? -2.641 -1.003 12.406 1.00 98.00 176 LEU A O 1
ATOM 1328 N N . GLN A 1 177 ? -2.497 1.230 12.284 1.00 98.12 177 GLN A N 1
ATOM 1329 C CA . GLN A 1 177 ? -3.427 1.560 13.345 1.00 98.12 177 GLN A CA 1
ATOM 1330 C C . GLN A 1 177 ? -4.561 2.390 12.748 1.00 98.12 177 GLN A C 1
ATOM 1332 O O . GLN A 1 177 ? -4.316 3.445 12.173 1.00 98.12 177 GLN A O 1
ATOM 1337 N N . VAL A 1 178 ? -5.791 1.906 12.884 1.00 97.56 178 VAL A N 1
ATOM 1338 C CA . VAL A 1 178 ? -6.998 2.573 12.388 1.00 97.56 178 VAL A CA 1
ATOM 1339 C C . VAL A 1 178 ? -7.366 3.726 13.326 1.00 97.56 178 VAL A C 1
ATOM 1341 O O . VAL A 1 178 ? -7.332 3.561 14.554 1.00 97.56 178 VAL A O 1
ATOM 1344 N N . SER A 1 179 ? -7.712 4.879 12.749 1.00 97.25 179 SER A N 1
ATOM 1345 C CA . SER A 1 179 ? -8.203 6.065 13.456 1.00 97.25 179 SER A CA 1
ATOM 1346 C C . SER A 1 179 ? -9.468 5.732 14.260 1.00 97.25 179 SER A C 1
ATOM 1348 O O . SER A 1 179 ? -10.154 4.752 13.951 1.00 97.25 179 SER A O 1
ATOM 1350 N N . PRO A 1 180 ? -9.810 6.506 15.307 1.00 94.50 180 PRO A N 1
ATOM 1351 C CA . PRO A 1 180 ? -11.063 6.347 16.049 1.00 94.50 180 PRO A CA 1
ATOM 1352 C C . PRO A 1 180 ? -12.315 6.349 15.155 1.00 94.50 180 PRO A C 1
ATOM 1354 O O . PRO A 1 180 ? -13.212 5.531 15.368 1.00 94.50 180 PRO A O 1
ATOM 1357 N N . GLU A 1 181 ? -12.325 7.194 14.125 1.00 95.44 181 GLU A N 1
ATOM 1358 C CA . GLU A 1 181 ? -13.442 7.389 13.192 1.00 95.44 181 GLU A CA 1
ATOM 1359 C C . GLU A 1 181 ? -13.492 6.352 12.054 1.00 95.44 181 GLU A C 1
ATOM 1361 O O . GLU A 1 181 ? -14.479 6.29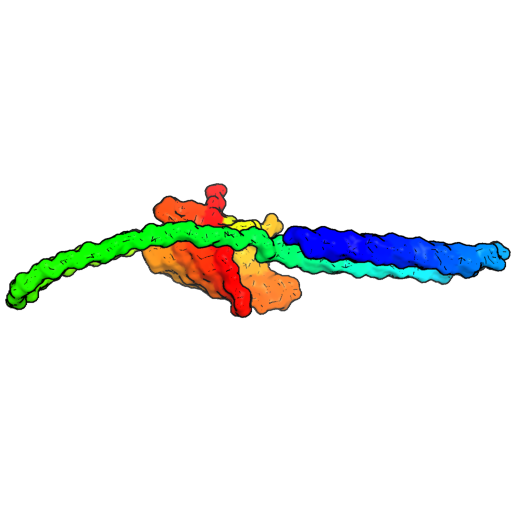4 11.327 1.00 95.44 181 GLU A O 1
ATOM 1366 N N . ALA A 1 182 ? -12.480 5.480 11.935 1.00 95.56 182 ALA A N 1
ATOM 1367 C CA . ALA A 1 182 ? -12.373 4.456 10.886 1.00 95.56 182 ALA A CA 1
ATOM 1368 C C . ALA A 1 182 ? -12.371 5.011 9.445 1.00 95.56 182 ALA A C 1
ATOM 1370 O O . ALA A 1 182 ? -12.745 4.321 8.494 1.00 95.56 182 ALA A O 1
ATOM 1371 N N . ASP A 1 183 ? -11.900 6.243 9.297 1.00 96.75 183 ASP A N 1
ATOM 1372 C CA . ASP A 1 183 ? -11.693 6.986 8.053 1.00 96.75 183 ASP A CA 1
ATOM 1373 C C . ASP A 1 183 ? -10.207 7.096 7.662 1.00 96.75 183 ASP A C 1
ATOM 1375 O O . ASP A 1 183 ? -9.878 7.450 6.532 1.00 96.75 183 ASP A O 1
ATOM 1379 N N . GLY A 1 184 ? -9.301 6.741 8.575 1.00 97.31 184 GLY A N 1
ATOM 1380 C CA . GLY A 1 184 ? -7.860 6.780 8.376 1.00 97.31 184 GLY A CA 1
ATOM 1381 C C . GLY A 1 184 ? -7.161 5.582 9.010 1.00 97.31 184 GLY A C 1
ATOM 1382 O O . GLY A 1 184 ? -7.651 4.977 9.965 1.00 97.31 184 GLY A O 1
ATOM 1383 N N . MET A 1 185 ? -5.983 5.229 8.507 1.00 97.94 185 MET A N 1
ATOM 1384 C CA . MET A 1 185 ? -5.070 4.323 9.200 1.00 97.94 185 MET A CA 1
ATOM 1385 C C . MET A 1 185 ? -3.619 4.698 8.939 1.00 97.94 185 MET A C 1
ATOM 1387 O O . MET A 1 185 ? -3.274 5.126 7.846 1.00 97.94 185 MET A O 1
ATOM 1391 N N . SER A 1 186 ? -2.747 4.526 9.926 1.00 97.94 186 SER A N 1
ATOM 1392 C CA . SER A 1 186 ? -1.328 4.854 9.773 1.00 97.94 186 SER A CA 1
ATOM 1393 C C . SER A 1 186 ? -0.427 3.882 10.514 1.00 97.94 186 SER A C 1
ATOM 1395 O O . SER A 1 186 ? -0.825 3.249 11.491 1.00 97.94 186 SER A O 1
ATOM 1397 N N . GLY A 1 187 ? 0.801 3.714 10.042 1.00 96.94 187 GLY A N 1
ATOM 1398 C CA . GLY A 1 187 ? 1.758 2.827 10.686 1.00 96.94 187 GLY A CA 1
ATOM 1399 C C . GLY A 1 187 ? 2.975 2.556 9.826 1.00 96.94 187 GLY A C 1
ATOM 1400 O O . GLY A 1 187 ? 3.338 3.371 8.990 1.00 96.94 187 GLY A O 1
ATOM 1401 N N . ASN A 1 188 ? 3.625 1.419 10.056 1.00 96.88 188 ASN A N 1
ATOM 1402 C CA . ASN A 1 188 ? 4.861 1.077 9.362 1.00 96.88 188 ASN A CA 1
ATOM 1403 C C . ASN A 1 188 ? 4.629 -0.068 8.383 1.00 96.88 188 ASN A C 1
ATOM 1405 O O . ASN A 1 188 ? 4.043 -1.091 8.747 1.00 96.88 188 ASN A O 1
ATOM 1409 N N . CYS A 1 189 ? 5.157 0.086 7.177 1.00 95.12 189 CYS A N 1
ATOM 1410 C CA . CYS A 1 189 ? 5.257 -0.951 6.167 1.00 95.12 189 CYS A CA 1
ATOM 1411 C C . CYS A 1 189 ? 6.726 -1.245 5.886 1.00 95.12 189 CYS A C 1
ATOM 1413 O O . CYS A 1 189 ? 7.528 -0.344 5.679 1.00 95.12 189 CYS A O 1
ATOM 1415 N N . GLN A 1 190 ? 7.090 -2.518 5.874 1.00 94.38 190 GLN A N 1
ATOM 1416 C CA . GLN A 1 190 ? 8.412 -2.978 5.495 1.00 94.38 190 GLN A CA 1
ATOM 1417 C C . GLN A 1 190 ? 8.316 -3.665 4.140 1.00 94.38 190 GLN A C 1
ATOM 1419 O O . GLN A 1 190 ? 7.642 -4.683 4.046 1.00 94.38 190 GLN A O 1
ATOM 1424 N N . VAL A 1 191 ? 8.993 -3.151 3.114 1.00 88.94 191 VAL A N 1
ATOM 1425 C CA . VAL A 1 191 ? 9.073 -3.759 1.777 1.00 88.94 191 VAL A CA 1
ATOM 1426 C C . VAL A 1 191 ? 10.534 -4.097 1.497 1.00 88.94 191 VAL A C 1
ATOM 1428 O O . VAL A 1 191 ? 11.389 -3.217 1.387 1.00 88.94 191 VAL A O 1
ATOM 1431 N N . GLY A 1 192 ? 10.854 -5.392 1.432 1.00 86.88 192 GLY A N 1
ATOM 1432 C CA . GLY A 1 192 ? 12.247 -5.846 1.419 1.00 86.88 192 GLY A CA 1
ATOM 1433 C C . GLY A 1 192 ? 13.016 -5.389 2.670 1.00 86.88 192 GLY A C 1
ATOM 1434 O O . GLY A 1 192 ? 12.650 -5.733 3.794 1.00 86.88 192 GLY A O 1
ATOM 1435 N N . MET A 1 193 ? 14.095 -4.620 2.482 1.00 78.81 193 MET A N 1
ATOM 1436 C CA . MET A 1 193 ? 14.893 -4.047 3.582 1.00 78.81 193 MET A CA 1
ATOM 1437 C C . MET A 1 193 ? 14.466 -2.625 3.979 1.00 78.81 193 MET A C 1
ATOM 1439 O O . MET A 1 193 ? 14.962 -2.101 4.973 1.00 78.81 193 MET A O 1
ATOM 1443 N N . ALA A 1 194 ? 13.569 -1.992 3.218 1.00 82.81 194 ALA A N 1
ATOM 1444 C CA . ALA A 1 194 ? 13.105 -0.639 3.497 1.00 82.81 194 ALA A CA 1
ATOM 1445 C C . ALA A 1 194 ? 11.908 -0.669 4.454 1.00 82.81 194 ALA A C 1
ATOM 1447 O O . ALA A 1 194 ? 11.017 -1.501 4.300 1.00 82.81 194 ALA A O 1
ATOM 1448 N N . SER A 1 195 ? 11.881 0.256 5.414 1.00 88.50 195 SER A N 1
ATOM 1449 C CA . SER A 1 195 ? 10.722 0.525 6.270 1.00 88.50 195 SER A CA 1
ATOM 1450 C C . SER A 1 195 ? 10.217 1.932 5.982 1.00 88.50 195 SER A C 1
ATOM 1452 O O . SER A 1 195 ? 10.982 2.888 6.102 1.00 88.50 195 SER A O 1
ATOM 1454 N N . THR A 1 196 ? 8.943 2.062 5.633 1.00 90.88 196 THR A N 1
ATOM 1455 C CA . THR A 1 196 ? 8.265 3.334 5.374 1.00 90.88 196 THR A CA 1
ATOM 1456 C C . THR A 1 196 ? 7.133 3.540 6.368 1.00 90.88 196 THR A C 1
ATOM 1458 O O . THR A 1 196 ? 6.500 2.585 6.826 1.00 90.88 196 THR A O 1
ATOM 1461 N N . MET A 1 197 ? 6.909 4.800 6.736 1.00 91.44 197 MET A N 1
ATOM 1462 C CA . MET A 1 197 ? 5.713 5.195 7.468 1.00 91.44 197 MET A CA 1
ATOM 1463 C C . MET A 1 197 ? 4.614 5.482 6.450 1.00 91.44 197 MET A C 1
ATOM 1465 O O . MET A 1 197 ? 4.789 6.332 5.582 1.00 91.44 197 MET A O 1
ATOM 1469 N N . GLU A 1 198 ? 3.500 4.776 6.572 1.00 93.62 198 GLU A N 1
ATOM 1470 C CA . GLU A 1 198 ? 2.353 4.872 5.679 1.00 93.62 198 GLU A CA 1
ATOM 1471 C C . GLU A 1 198 ? 1.172 5.522 6.392 1.00 93.62 198 GLU A C 1
ATOM 1473 O O . GLU A 1 198 ? 0.948 5.307 7.588 1.00 93.62 198 GLU A O 1
ATOM 1478 N N . SER A 1 199 ? 0.394 6.290 5.634 1.00 95.56 199 SER A N 1
ATOM 1479 C CA . SER A 1 199 ? -0.904 6.819 6.050 1.00 95.56 199 SER A CA 1
ATOM 1480 C C . SER A 1 199 ? -1.897 6.608 4.924 1.00 95.56 199 SER A C 1
ATOM 1482 O O . SER A 1 199 ? -1.612 6.969 3.780 1.00 95.56 199 SER A O 1
ATOM 1484 N N . TRP A 1 200 ? -3.031 5.995 5.240 1.00 97.31 200 TRP A N 1
ATOM 1485 C CA . TRP A 1 200 ? -4.108 5.702 4.309 1.00 97.31 200 TRP A CA 1
ATOM 1486 C C . TRP A 1 200 ? -5.382 6.415 4.753 1.00 97.31 200 TRP A C 1
ATOM 1488 O O . TRP A 1 200 ? -5.685 6.464 5.944 1.00 97.31 200 TRP A O 1
ATOM 1498 N N . GLU A 1 201 ? -6.132 6.919 3.786 1.00 97.44 201 GLU A N 1
ATOM 1499 C CA . GLU A 1 201 ? -7.411 7.604 3.961 1.00 97.44 201 GLU A CA 1
ATOM 1500 C C . GLU A 1 201 ? -8.494 6.832 3.212 1.00 97.44 201 GLU A C 1
ATOM 1502 O O . GLU A 1 201 ? -8.258 6.309 2.120 1.00 97.44 201 GLU A O 1
ATOM 1507 N N . LYS A 1 202 ? -9.681 6.723 3.798 1.00 96.69 202 LYS A N 1
ATOM 1508 C CA . LYS A 1 202 ? -10.806 6.036 3.171 1.00 96.69 202 LYS A CA 1
ATOM 1509 C C . LYS A 1 202 ? -11.362 6.882 2.025 1.00 96.69 202 LYS A C 1
ATOM 1511 O O . LYS A 1 202 ? -11.502 8.094 2.150 1.00 96.69 202 LYS A O 1
ATOM 1516 N N . ILE A 1 203 ? -11.672 6.238 0.904 1.00 95.38 203 ILE A N 1
ATOM 1517 C CA . ILE A 1 203 ? -12.340 6.866 -0.237 1.00 95.38 203 ILE A CA 1
ATOM 1518 C C . ILE A 1 203 ? -13.839 6.594 -0.084 1.00 95.38 203 ILE A C 1
ATOM 1520 O O . ILE A 1 203 ? -14.242 5.430 -0.016 1.00 95.38 203 ILE A O 1
ATOM 1524 N N . GLU A 1 204 ? -14.636 7.658 0.019 1.00 87.12 204 GLU A N 1
ATOM 1525 C CA . GLU A 1 204 ? -16.108 7.591 0.038 1.00 87.12 204 GLU A CA 1
ATOM 1526 C C . GLU A 1 204 ? -16.708 7.283 -1.340 1.00 87.12 204 GLU A C 1
ATOM 1528 O O . GLU A 1 204 ? -16.181 7.794 -2.359 1.00 87.12 204 GLU A O 1
#

Secondary structure (DSSP, 8-state):
-HHHHHHHHHHHHHHHHHHHHHHHHHHHHHTT---S---HHHHHHHHHHHHHHHHHHHHHHHHHHHHHTTS------------------------------------------EEEEETTS-EEEEEEETTEEEEEEE-TTS-EEEEEEEEEETTEEEEEEEEEETTEEEEEEEEEEE-TTSSEEEEEEEETTEEEEEEEEEE-

Nearest PDB structures (foldseek):
  2qos-assembly1_C  TM=4.911E-01  e=9.712E-01  Homo sapiens
  7lhg-assembly1_C  TM=2.519E-01  e=6.585E+00  Escherichia coli

pLDDT: mean 77.1, std 19.01, range [39.53, 98.56]

Foldseek 3Di:
DVVVVVVVCVVVVVVVVVVVVVVVVCCVVVVPDPDPPDDPVVVVVVVVVVVVVCVVVVVVVVVVVVVVVPPPDPDDDDDDPDDDDDDDDDDDDDDPPPDPDDPPPPLPQDDQAAWKAKPVGWIWGWDDDRFKIKIFIAHNVRDGQKIWIWGDGRQWTWIWMWGRDPNDIKIKIWIWGADPVSQKIWGWMDIPNDIDTMIMGGDD

Sequence (204 aa):
MKETVEWICFVIGGILILSAVLTHIFKINLGGASVEGQSNLGQKIVAFVAGWIFVLIGGVFHGLGMYIAYDSRSIQPSAQTNAQPFQATGNDAPGRVSSPDAPARSRESVEISGDWRSSDSFTYRITQTRNAIKVDCMNVYGQVVGDGTGSIDGRTVKLTVTFYLNGARAQGSCRLQVSPEADGMSGNCQVGMASTMESWEKIE

Solvent-accessible surface area (backbone atoms only — not comparable to full-atom values): 11997 Å² total; per-residue (Å²): 113,72,69,60,54,54,52,52,53,51,53,53,51,50,52,54,52,51,52,53,50,51,52,50,54,51,51,64,69,54,72,78,60,93,56,98,69,82,60,73,58,64,63,49,51,52,52,50,53,53,50,51,51,52,52,55,53,52,50,51,53,60,57,47,59,63,53,64,73,72,77,77,76,89,74,76,82,74,81,78,81,77,78,78,84,84,82,79,89,77,86,85,82,95,72,90,70,79,70,76,79,72,75,77,73,76,69,60,82,68,78,69,58,45,43,30,35,36,80,87,55,37,35,35,42,33,48,62,59,91,46,40,36,38,35,41,31,20,44,86,85,70,46,78,38,28,42,32,42,39,37,49,59,51,49,40,37,38,39,39,37,38,35,52,56,96,90,42,78,48,54,29,42,34,45,32,38,46,42,98,85,60,49,35,34,37,34,45,33,33,48,76,93,46,75,45,82,46,45,33,37,56,59,130